Protein AF-A0A8C5FA69-F1 (afdb_monomer)

Structure (mmCIF, N/CA/C/O backbone):
data_AF-A0A8C5FA69-F1
#
_entry.id   AF-A0A8C5FA69-F1
#
loop_
_atom_site.group_PDB
_atom_site.id
_atom_site.type_symbol
_atom_site.label_atom_id
_atom_site.label_alt_id
_atom_site.label_comp_id
_atom_site.label_asym_id
_atom_site.label_entity_id
_atom_site.label_seq_id
_atom_site.pdbx_PDB_ins_code
_atom_site.Cartn_x
_atom_site.Cartn_y
_atom_site.Cartn_z
_atom_site.occupancy
_atom_site.B_iso_or_equiv
_atom_site.auth_seq_id
_atom_site.auth_comp_id
_atom_site.auth_asym_id
_atom_site.auth_atom_id
_atom_site.pdbx_PDB_model_num
ATOM 1 N N . LEU A 1 1 ? -1.404 28.769 -44.786 1.00 35.72 1 LEU A N 1
ATOM 2 C CA . LEU A 1 1 ? -0.511 28.898 -43.613 1.00 35.72 1 LEU A CA 1
ATOM 3 C C . LEU A 1 1 ? -1.096 28.063 -42.488 1.00 35.72 1 LEU A C 1
ATOM 5 O O . LEU A 1 1 ? -2.242 28.259 -42.113 1.00 35.72 1 LEU A O 1
ATOM 9 N N . LEU A 1 2 ? -0.334 27.047 -42.100 1.00 35.59 2 LEU A N 1
ATOM 10 C CA . LEU A 1 2 ? -0.677 25.963 -41.187 1.00 35.59 2 LEU A CA 1
ATOM 11 C C . LEU A 1 2 ? -0.955 26.485 -39.770 1.00 35.59 2 LEU A C 1
ATOM 13 O O . LEU A 1 2 ? -0.075 27.105 -39.182 1.00 35.59 2 LEU A O 1
ATOM 17 N N . PHE A 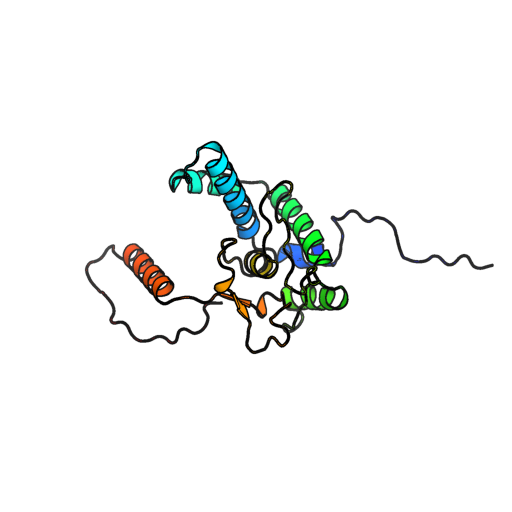1 3 ? -2.111 26.156 -39.190 1.00 34.78 3 PHE A N 1
ATOM 18 C CA . PHE A 1 3 ? -2.259 26.117 -37.733 1.00 34.78 3 PHE A CA 1
ATOM 19 C C . PHE A 1 3 ? -2.309 24.655 -37.285 1.00 34.78 3 PHE A C 1
ATOM 21 O O . PHE A 1 3 ? -3.308 23.956 -37.420 1.00 34.78 3 PHE A O 1
ATOM 28 N N . SER A 1 4 ? -1.153 24.203 -36.807 1.00 36.78 4 SER A N 1
ATOM 29 C CA . SER A 1 4 ? -0.911 22.942 -36.111 1.00 36.78 4 SER A CA 1
ATOM 30 C C . SER A 1 4 ? -1.837 22.808 -34.893 1.00 36.78 4 SER A C 1
ATOM 32 O O . SER A 1 4 ? -1.675 23.533 -33.910 1.00 36.78 4 SER A O 1
ATOM 34 N N . LEU A 1 5 ? -2.766 21.852 -34.926 1.00 38.50 5 LEU A N 1
ATOM 35 C CA . LEU A 1 5 ? -3.500 21.394 -33.746 1.00 38.50 5 LEU A CA 1
ATOM 36 C C . LEU A 1 5 ? -2.639 20.370 -32.988 1.00 38.50 5 LEU A C 1
ATOM 38 O O . LEU A 1 5 ? -2.554 19.205 -33.367 1.00 38.50 5 LEU A O 1
ATOM 42 N N . SER A 1 6 ? -1.985 20.820 -31.915 1.00 38.38 6 SER A N 1
ATOM 43 C CA . SER A 1 6 ? -1.342 19.948 -30.922 1.00 38.38 6 SER A CA 1
ATOM 44 C C . SER A 1 6 ? -2.395 19.162 -30.123 1.00 38.38 6 SER A C 1
ATOM 46 O O . SER A 1 6 ? -3.385 19.758 -29.699 1.00 38.38 6 SER A O 1
ATOM 48 N N . PRO A 1 7 ? -2.184 17.868 -29.810 1.00 43.59 7 PRO A N 1
ATOM 49 C CA . PRO A 1 7 ? -3.163 17.036 -29.102 1.00 43.59 7 PRO A CA 1
ATOM 50 C C . PRO A 1 7 ? -3.064 17.123 -27.567 1.00 43.59 7 PRO A C 1
ATOM 52 O O . PRO A 1 7 ? -3.595 16.270 -26.860 1.00 43.59 7 PRO A O 1
ATOM 55 N N . PHE A 1 8 ? -2.374 18.122 -27.016 1.00 48.84 8 PHE A N 1
ATOM 56 C CA . PHE A 1 8 ? -2.158 18.225 -25.576 1.00 48.84 8 PHE A CA 1
ATOM 57 C C . PHE A 1 8 ? -2.928 19.395 -24.970 1.00 48.84 8 PHE A C 1
ATOM 59 O O . PHE A 1 8 ? -2.767 20.539 -25.379 1.00 48.84 8 PHE A O 1
ATOM 66 N N . CYS A 1 9 ? -3.643 19.073 -23.890 1.00 47.81 9 CYS A N 1
ATOM 67 C CA . CYS A 1 9 ? -4.159 19.981 -22.866 1.00 47.81 9 CYS A CA 1
ATOM 68 C C . CYS A 1 9 ? -5.616 20.455 -23.027 1.00 47.81 9 CYS A C 1
ATOM 70 O O . CYS A 1 9 ? -5.906 21.633 -23.199 1.00 47.81 9 CYS A O 1
ATOM 72 N N . LEU A 1 10 ? -6.549 19.528 -22.799 1.00 42.66 10 LEU A N 1
ATOM 73 C CA . LEU A 1 10 ? -7.704 19.838 -21.952 1.00 42.66 10 LEU A CA 1
ATOM 74 C C . LEU A 1 10 ? -7.367 19.372 -20.526 1.00 42.66 10 LEU A C 1
ATOM 76 O O . LEU A 1 10 ? -6.773 18.296 -20.384 1.00 42.66 10 LEU A O 1
ATOM 80 N N . PRO A 1 11 ? -7.723 20.113 -19.459 1.00 44.59 11 PRO A N 1
ATOM 81 C CA . PRO A 1 11 ? -7.595 19.621 -18.096 1.00 44.59 11 PRO A CA 1
ATOM 82 C C . PRO A 1 11 ? -8.688 18.567 -17.887 1.00 44.59 11 PRO A C 1
ATOM 84 O O . PRO A 1 11 ? -9.735 18.842 -17.302 1.00 44.59 11 PRO A O 1
ATOM 87 N N . LEU A 1 12 ? -8.475 17.358 -18.423 1.00 49.47 12 LEU A N 1
ATOM 88 C CA . LEU A 1 12 ? -9.333 16.215 -18.147 1.00 49.47 12 LEU A CA 1
ATOM 89 C C . LEU A 1 12 ? -9.426 16.080 -16.633 1.00 49.47 12 LEU A C 1
ATOM 91 O O . LEU A 1 12 ? -8.415 16.097 -15.923 1.00 49.47 12 LEU A O 1
ATOM 95 N N . SER A 1 13 ? -10.656 15.964 -16.145 1.00 49.75 13 SER A N 1
ATOM 96 C CA . SER A 1 13 ? -10.916 15.705 -14.739 1.00 49.75 13 SER A CA 1
ATOM 97 C C . SER A 1 13 ? -9.975 14.596 -14.224 1.00 49.75 13 SER A C 1
ATOM 99 O O . SER A 1 13 ? -9.723 13.620 -14.940 1.00 49.75 13 SER A O 1
ATOM 101 N N . PRO A 1 14 ? -9.478 14.674 -12.978 1.00 54.06 14 PRO A N 1
ATOM 102 C CA . PRO A 1 14 ? -8.609 13.642 -12.408 1.00 54.06 14 PRO A CA 1
ATOM 103 C C . PRO A 1 14 ? -9.281 12.256 -12.300 1.00 54.06 14 PRO A C 1
ATOM 105 O O . PRO A 1 14 ? -8.646 11.320 -11.824 1.00 54.06 14 PRO A O 1
ATOM 108 N N . PHE A 1 15 ? -10.549 12.130 -12.707 1.00 49.03 15 PHE A N 1
ATOM 109 C CA . PHE A 1 15 ? -11.325 10.896 -12.726 1.00 49.03 15 PHE A CA 1
ATOM 110 C C . PHE A 1 15 ? -11.099 10.040 -13.981 1.00 49.03 15 PHE A C 1
ATOM 112 O O . PHE A 1 15 ? -11.312 8.837 -13.905 1.00 49.03 15 PHE A O 1
ATOM 119 N N . PHE A 1 16 ? -10.610 10.608 -15.089 1.00 67.81 16 PHE A N 1
ATOM 120 C CA . PHE A 1 16 ? -10.430 9.886 -16.358 1.00 67.81 16 PHE A CA 1
ATOM 121 C C . PHE A 1 16 ? -8.971 9.924 -16.801 1.00 67.81 16 PHE A C 1
ATOM 123 O O . PHE A 1 16 ? -8.589 10.644 -17.721 1.00 67.81 16 PHE A O 1
ATOM 130 N N . HIS A 1 17 ? -8.123 9.176 -16.096 1.00 91.25 17 HIS A N 1
ATOM 131 C CA . HIS A 1 17 ? -6.753 8.949 -16.534 1.00 91.25 17 HIS A CA 1
ATOM 132 C C . HIS A 1 17 ? -6.508 7.448 -16.745 1.00 91.25 17 HIS A C 1
ATOM 134 O O . HIS A 1 17 ? -6.729 6.706 -15.786 1.00 91.25 17 HIS A O 1
ATOM 140 N N . PRO A 1 18 ? -5.943 7.002 -17.889 1.00 95.19 18 PRO A N 1
ATOM 141 C CA . PRO A 1 18 ? -5.752 5.576 -18.193 1.00 95.19 18 PRO A CA 1
ATOM 142 C C . PRO A 1 18 ? -5.057 4.781 -17.078 1.00 95.19 18 PRO A C 1
ATOM 144 O O . PRO A 1 18 ? -5.475 3.689 -16.723 1.00 95.19 18 PRO A O 1
ATOM 147 N N . PHE A 1 19 ? -4.033 5.370 -16.450 1.00 97.31 19 PHE A N 1
ATOM 148 C CA . PHE A 1 19 ? -3.365 4.795 -15.271 1.00 97.31 19 PHE A CA 1
ATOM 149 C C . PHE A 1 19 ? -4.323 4.500 -14.102 1.00 97.31 19 PHE A C 1
ATOM 151 O O . PHE A 1 19 ? -4.208 3.464 -13.460 1.00 97.31 19 PHE A O 1
ATOM 158 N N . ILE A 1 20 ? -5.227 5.433 -13.784 1.00 97.62 20 ILE A N 1
ATOM 159 C CA . ILE A 1 20 ? -6.157 5.292 -12.657 1.00 97.62 20 ILE A CA 1
ATOM 160 C C . ILE A 1 20 ? -7.214 4.259 -13.022 1.00 97.62 20 ILE A C 1
ATOM 162 O O . ILE A 1 20 ? -7.432 3.335 -12.252 1.00 97.62 20 ILE A O 1
ATOM 166 N N . GLU A 1 21 ? -7.816 4.394 -14.200 1.00 96.75 21 GLU A N 1
ATOM 167 C CA . GLU A 1 21 ? -8.853 3.493 -14.701 1.00 96.75 21 GLU A CA 1
ATOM 168 C C . GLU A 1 21 ? -8.376 2.038 -14.750 1.00 96.75 21 GLU A C 1
ATOM 170 O O . GLU A 1 21 ? -9.050 1.155 -14.228 1.00 96.75 21 GLU A O 1
ATOM 175 N N . ALA A 1 22 ? -7.170 1.799 -15.272 1.00 97.62 22 ALA A N 1
ATOM 176 C CA . ALA A 1 22 ? -6.605 0.459 -15.365 1.00 97.62 22 ALA A CA 1
ATOM 177 C C . ALA A 1 22 ? -6.293 -0.168 -13.997 1.00 97.62 22 ALA A C 1
ATOM 179 O O . ALA A 1 22 ? -6.361 -1.383 -13.858 1.00 97.62 22 ALA A O 1
ATOM 180 N N . LEU A 1 23 ? -5.934 0.632 -12.987 1.00 98.38 23 LEU A N 1
ATOM 181 C CA . LEU A 1 23 ? -5.535 0.128 -11.666 1.00 98.38 23 LEU A CA 1
ATOM 182 C C . LEU A 1 23 ? -6.672 0.092 -10.650 1.00 98.38 23 LEU A C 1
ATOM 184 O O . LEU A 1 23 ? -6.576 -0.633 -9.662 1.00 98.38 23 LEU A O 1
ATOM 188 N N . LEU A 1 24 ? -7.732 0.870 -10.858 1.00 97.69 24 LEU A N 1
ATOM 189 C CA . LEU A 1 24 ? -8.846 0.992 -9.923 1.00 97.69 24 LEU A CA 1
ATOM 190 C C . LEU A 1 24 ? -9.491 -0.366 -9.578 1.00 97.69 24 LEU A C 1
ATOM 192 O O . LEU A 1 24 ? -9.687 -0.604 -8.385 1.00 97.69 24 LEU A O 1
ATOM 196 N N . PRO A 1 25 ? -9.724 -1.294 -10.533 1.00 97.69 25 PRO A N 1
ATOM 197 C CA . PRO A 1 25 ? -10.232 -2.637 -10.226 1.00 97.69 25 PRO A CA 1
ATOM 198 C C . PRO A 1 25 ? -9.259 -3.508 -9.416 1.00 97.69 25 PRO A C 1
ATOM 200 O O . PRO A 1 25 ? -9.673 -4.485 -8.799 1.00 97.69 25 PRO A O 1
ATOM 203 N N . HIS A 1 26 ? -7.968 -3.166 -9.407 1.00 98.25 26 HIS A N 1
ATOM 204 C CA . HIS A 1 26 ? -6.916 -3.927 -8.728 1.00 98.25 26 HIS A CA 1
ATOM 205 C C . HIS A 1 26 ? -6.638 -3.429 -7.302 1.00 98.25 26 HIS A C 1
ATOM 207 O O . HIS A 1 26 ? -5.866 -4.055 -6.571 1.00 98.25 26 HIS A O 1
ATOM 213 N N . VAL A 1 27 ? -7.268 -2.329 -6.877 1.00 98.50 27 VAL A N 1
ATOM 214 C CA . VAL A 1 27 ? -7.187 -1.859 -5.491 1.00 98.50 27 VAL A CA 1
ATOM 215 C C . VAL A 1 27 ? -7.996 -2.788 -4.589 1.00 98.50 27 VAL A C 1
ATOM 217 O O . VAL A 1 27 ? -9.205 -2.950 -4.742 1.00 98.50 27 VAL A O 1
ATOM 220 N N . ARG A 1 28 ? -7.336 -3.383 -3.596 1.00 98.12 28 ARG A N 1
ATOM 221 C CA . ARG A 1 28 ? -7.966 -4.286 -2.632 1.00 98.12 28 ARG A CA 1
ATOM 222 C C . ARG A 1 28 ? -8.955 -3.526 -1.755 1.00 98.12 28 ARG A C 1
ATOM 224 O O . ARG A 1 28 ? -8.613 -2.516 -1.141 1.00 98.12 28 ARG A O 1
ATOM 231 N N . ALA A 1 29 ? -10.164 -4.071 -1.628 1.00 94.00 29 ALA A N 1
ATOM 232 C CA . ALA A 1 29 ? -11.260 -3.460 -0.872 1.00 94.00 29 ALA A CA 1
ATOM 233 C C . ALA A 1 29 ? -10.888 -3.134 0.589 1.00 94.00 29 ALA A C 1
ATOM 235 O O . ALA A 1 29 ? -11.308 -2.105 1.119 1.00 94.00 29 ALA A O 1
ATOM 236 N N . ILE A 1 30 ? -10.043 -3.963 1.218 1.00 96.69 30 ILE A N 1
ATOM 237 C CA . ILE A 1 30 ? -9.564 -3.755 2.594 1.00 96.69 30 ILE A CA 1
ATOM 238 C C . ILE A 1 30 ? -8.791 -2.444 2.772 1.00 96.69 30 ILE A C 1
ATOM 240 O O . ILE A 1 30 ? -8.804 -1.883 3.866 1.00 96.69 30 ILE A O 1
ATOM 244 N N . ALA A 1 31 ? -8.145 -1.924 1.724 1.00 98.12 31 ALA A N 1
ATOM 245 C CA . ALA A 1 31 ? -7.269 -0.767 1.841 1.00 98.12 31 ALA A CA 1
ATOM 246 C C . ALA A 1 31 ? -8.024 0.477 2.334 1.00 98.12 31 ALA A C 1
ATOM 248 O O . ALA A 1 31 ? -7.535 1.168 3.229 1.00 98.12 31 ALA A O 1
ATOM 249 N N . TYR A 1 32 ? -9.239 0.722 1.822 1.00 98.19 32 TYR A N 1
ATOM 250 C CA . TYR A 1 32 ? -10.071 1.842 2.277 1.00 98.19 32 TYR A CA 1
ATOM 251 C C . TYR A 1 32 ? -10.340 1.748 3.779 1.00 98.19 32 TYR A C 1
ATOM 253 O O . TYR A 1 32 ? -10.061 2.687 4.530 1.00 98.19 32 TYR A O 1
ATOM 261 N N . THR A 1 33 ? -10.860 0.600 4.215 1.00 97.94 33 THR A N 1
ATOM 262 C CA . THR A 1 33 ? -11.210 0.349 5.613 1.00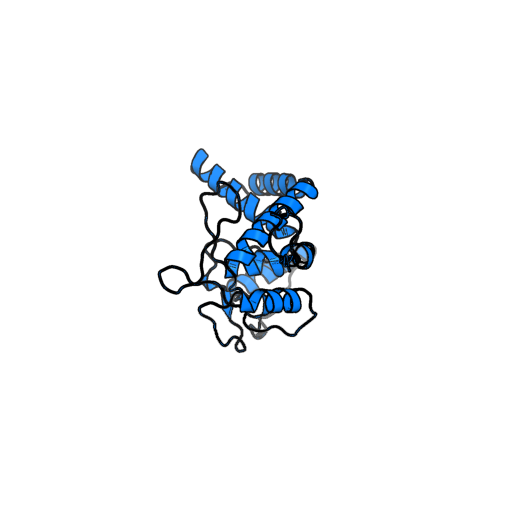 97.94 33 THR A CA 1
ATOM 263 C C . THR A 1 33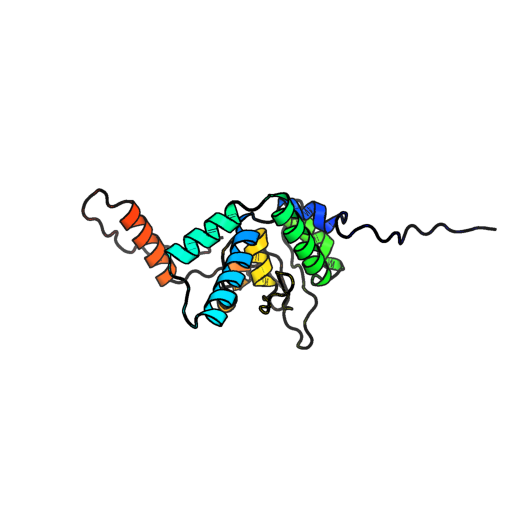 ? -9.980 0.460 6.503 1.00 97.94 33 THR A C 1
ATOM 265 O O . THR A 1 33 ? -10.035 1.118 7.537 1.00 97.94 33 THR A O 1
ATOM 268 N N . TRP A 1 34 ? -8.852 -0.113 6.085 1.00 97.94 34 TRP A N 1
ATOM 269 C CA . TRP A 1 34 ? -7.626 -0.127 6.872 1.00 97.94 34 TRP A CA 1
ATOM 270 C C . TRP A 1 34 ? -7.056 1.276 7.098 1.00 97.94 34 TRP A C 1
ATOM 272 O O . TRP A 1 34 ? -6.859 1.679 8.244 1.00 97.94 34 TRP A O 1
ATOM 282 N N . PHE A 1 35 ? -6.857 2.065 6.036 1.00 97.88 35 PHE A N 1
ATOM 283 C CA . PHE A 1 35 ? -6.321 3.421 6.186 1.00 97.88 35 PHE A CA 1
ATOM 284 C C . PHE A 1 35 ? -7.245 4.315 7.023 1.00 97.88 35 PHE A C 1
ATOM 286 O O . PHE A 1 35 ? -6.764 5.066 7.877 1.00 97.88 35 PHE A O 1
ATOM 293 N N . ASN A 1 36 ? -8.563 4.227 6.817 1.00 97.56 36 ASN A N 1
ATOM 294 C CA . ASN A 1 36 ? -9.526 5.020 7.583 1.00 97.56 36 ASN A CA 1
ATOM 295 C C . ASN A 1 36 ? -9.611 4.582 9.049 1.00 97.56 36 ASN A C 1
ATOM 297 O O . ASN A 1 36 ? -9.658 5.446 9.927 1.00 97.56 36 ASN A O 1
ATOM 301 N N . LEU A 1 37 ? -9.557 3.279 9.338 1.00 97.12 37 LEU A N 1
ATOM 302 C CA . LEU A 1 37 ? -9.536 2.763 10.706 1.00 97.12 37 LEU A CA 1
ATOM 303 C C . LEU A 1 37 ? -8.296 3.261 11.453 1.00 97.12 37 LEU A C 1
ATOM 305 O O . LEU A 1 37 ? -8.414 3.779 12.560 1.00 97.12 37 LEU A O 1
ATOM 309 N N . GLN A 1 38 ? -7.120 3.207 10.825 1.00 96.62 38 GLN A N 1
ATOM 310 C CA . GLN A 1 38 ? -5.882 3.726 11.415 1.00 96.62 38 GLN A CA 1
ATOM 311 C C . GLN A 1 38 ? -5.975 5.235 11.703 1.00 96.62 38 GLN A C 1
ATOM 313 O O . GLN A 1 38 ? -5.549 5.705 12.761 1.00 96.62 38 GLN A O 1
ATOM 318 N N . ALA A 1 39 ? -6.596 6.012 10.810 1.00 96.19 39 ALA A N 1
ATOM 319 C CA . ALA A 1 39 ? -6.851 7.430 11.057 1.00 96.19 39 ALA A CA 1
ATOM 320 C C . ALA A 1 39 ? -7.837 7.662 12.215 1.00 96.19 39 ALA A C 1
ATOM 322 O O . ALA A 1 39 ? -7.599 8.540 13.048 1.00 96.19 39 ALA A O 1
ATOM 323 N N . ARG A 1 40 ? -8.916 6.873 12.307 1.00 96.06 40 ARG A N 1
ATOM 324 C CA . ARG A 1 40 ? -9.885 6.931 13.414 1.00 96.06 40 ARG A CA 1
ATOM 325 C C . ARG A 1 40 ? -9.220 6.564 14.748 1.00 96.06 40 ARG A C 1
ATOM 327 O O . ARG A 1 40 ? -9.352 7.341 15.689 1.00 96.06 40 ARG A O 1
ATOM 334 N N . LYS A 1 41 ? -8.428 5.483 14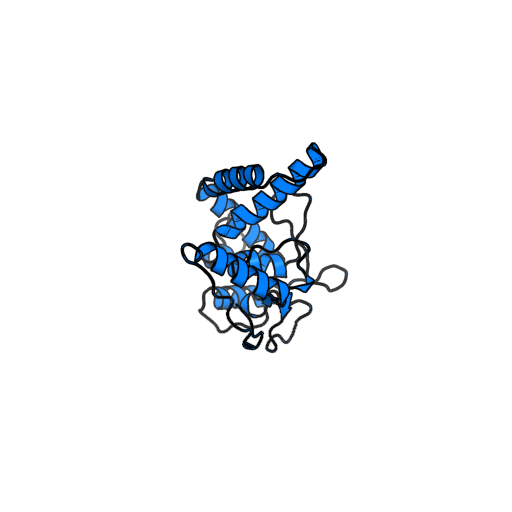.812 1.00 95.56 41 LYS A N 1
ATOM 335 C CA . LYS A 1 41 ? -7.642 5.068 15.997 1.00 95.56 41 LYS A CA 1
ATOM 336 C C . LYS A 1 41 ? -6.743 6.192 16.504 1.00 95.56 41 LYS A C 1
ATOM 338 O O . LYS A 1 41 ? -6.752 6.511 17.690 1.00 95.56 41 LYS A O 1
ATOM 343 N N . ARG A 1 42 ? -6.016 6.855 15.600 1.00 95.00 42 ARG A N 1
ATOM 344 C CA . ARG A 1 42 ? -5.139 7.981 15.960 1.00 95.00 42 ARG A CA 1
ATOM 345 C C . ARG A 1 42 ? -5.913 9.205 16.455 1.00 95.00 42 ARG A C 1
ATOM 347 O O . ARG A 1 42 ? -5.517 9.797 17.456 1.00 95.00 42 ARG A O 1
ATOM 354 N N . LYS A 1 43 ? -7.028 9.562 15.806 1.00 95.12 43 LYS A N 1
ATOM 355 C CA . LYS A 1 43 ? -7.913 10.649 16.271 1.00 95.12 43 LYS A CA 1
ATOM 356 C C . LYS A 1 43 ? -8.503 10.351 17.650 1.00 95.12 43 LYS A C 1
ATOM 358 O O . LYS A 1 43 ? -8.551 11.242 18.490 1.00 95.12 43 LYS A O 1
ATOM 363 N N . TYR A 1 44 ? -8.918 9.108 17.887 1.00 95.94 44 TYR A N 1
ATOM 364 C CA . TYR A 1 44 ? -9.456 8.675 19.173 1.00 95.94 44 TYR A CA 1
ATOM 365 C C . TYR A 1 44 ? -8.406 8.757 20.278 1.00 95.94 44 TYR A C 1
ATOM 367 O O . TYR A 1 44 ? -8.694 9.344 21.316 1.00 95.94 44 TYR A O 1
ATOM 375 N N . PHE A 1 45 ? -7.187 8.263 20.033 1.00 95.62 45 PHE A N 1
ATOM 376 C CA . PHE A 1 45 ? -6.089 8.379 20.994 1.00 95.62 45 PHE A CA 1
ATOM 377 C C . PHE A 1 45 ? -5.775 9.842 21.319 1.00 95.62 45 PHE A C 1
ATOM 379 O O . PHE A 1 45 ? -5.652 10.191 22.483 1.00 95.62 45 PHE A O 1
ATOM 386 N N . LYS A 1 46 ? -5.732 10.729 20.317 1.00 94.88 46 LYS A N 1
ATOM 387 C CA . LYS A 1 46 ? -5.502 12.165 20.551 1.00 94.88 46 LYS A CA 1
ATOM 388 C C . LYS A 1 46 ? -6.600 12.822 21.401 1.00 94.88 46 LYS A C 1
ATOM 390 O O . LYS A 1 46 ? -6.320 13.782 22.103 1.00 94.88 46 LYS A O 1
ATOM 395 N N . LYS A 1 47 ? -7.845 12.348 21.299 1.00 96.31 47 LYS A N 1
ATOM 396 C CA . LYS A 1 47 ? -8.993 12.919 22.019 1.00 96.31 47 LYS A CA 1
ATOM 397 C C . LYS A 1 47 ? -9.147 12.370 23.441 1.00 96.31 47 LYS A C 1
ATOM 399 O O . LYS A 1 47 ? -9.583 13.108 24.312 1.00 96.31 47 LYS A O 1
ATOM 404 N N . HIS A 1 48 ? -8.851 11.090 23.651 1.00 96.31 48 HIS A N 1
ATOM 405 C CA . HIS A 1 48 ? -9.151 10.390 24.907 1.00 96.31 48 HIS A CA 1
ATOM 406 C C . HIS A 1 48 ? -7.904 9.908 25.655 1.00 96.31 48 HIS A C 1
ATOM 408 O O . HIS A 1 48 ? -8.046 9.287 26.701 1.00 96.31 48 HIS A O 1
ATOM 414 N N . GLU A 1 49 ? -6.711 10.096 25.081 1.00 96.75 49 GLU A N 1
ATOM 415 C CA . GLU A 1 49 ? -5.416 9.631 25.609 1.00 96.75 49 GLU A CA 1
ATOM 416 C C . GLU A 1 49 ? -5.353 8.123 25.905 1.00 96.75 49 GLU A C 1
ATOM 418 O O . GLU A 1 49 ? -4.496 7.634 26.637 1.00 96.75 49 GLU A O 1
ATOM 423 N N . LYS A 1 50 ? -6.241 7.346 25.278 1.00 96.12 50 LYS A N 1
ATOM 424 C CA . LYS A 1 50 ? -6.311 5.889 25.401 1.00 96.12 50 LYS A CA 1
ATOM 425 C C . LYS A 1 50 ? -6.552 5.236 24.046 1.00 96.12 50 LYS A C 1
ATOM 427 O O . LYS A 1 50 ? -7.089 5.853 23.122 1.00 96.12 50 LYS A O 1
ATOM 432 N N . ARG A 1 51 ? -6.124 3.980 23.903 1.00 96.00 51 ARG A N 1
ATOM 433 C CA . ARG A 1 51 ? -6.401 3.181 22.699 1.00 96.00 51 ARG A CA 1
ATOM 434 C C . ARG A 1 51 ? -7.881 2.802 22.663 1.00 96.00 51 ARG A C 1
ATOM 436 O O . ARG A 1 51 ? -8.497 2.652 23.715 1.00 96.00 51 ARG A O 1
ATOM 443 N N . MET A 1 52 ? -8.418 2.641 21.456 1.00 96.31 52 MET A N 1
ATOM 444 C CA . MET A 1 52 ? -9.740 2.044 21.280 1.00 96.31 52 MET A CA 1
ATOM 445 C C . MET A 1 52 ? -9.747 0.626 21.865 1.00 96.31 52 MET A C 1
ATOM 447 O O . MET A 1 52 ? -8.752 -0.099 21.766 1.00 96.31 52 MET A O 1
ATOM 451 N N . SER A 1 53 ? -10.863 0.229 22.466 1.00 96.75 53 SER A N 1
ATOM 452 C CA . SER A 1 53 ? -11.122 -1.161 22.827 1.00 96.75 53 SER A CA 1
ATOM 453 C C . SER A 1 53 ? -11.341 -2.012 21.569 1.00 96.75 53 SER A C 1
ATOM 455 O O . SER A 1 53 ? -11.591 -1.495 20.478 1.00 96.75 53 SER A O 1
ATOM 457 N N . LYS A 1 54 ? -11.283 -3.342 21.704 1.00 94.94 54 LYS A N 1
ATOM 458 C CA . LYS A 1 54 ? -11.531 -4.251 20.570 1.00 94.94 54 LYS A CA 1
ATOM 459 C C . LYS A 1 54 ? -12.935 -4.081 19.982 1.00 94.94 54 LYS A C 1
ATOM 461 O O . LYS A 1 54 ? -13.088 -4.174 18.767 1.00 94.94 54 LYS A O 1
ATOM 466 N N . ASP A 1 55 ? -13.933 -3.820 20.823 1.00 96.56 55 ASP A N 1
ATOM 467 C CA . ASP A 1 55 ? -15.314 -3.642 20.373 1.00 96.56 55 ASP A CA 1
ATOM 468 C C . ASP A 1 55 ? -15.525 -2.273 19.717 1.00 96.56 55 ASP A C 1
ATOM 470 O O . ASP A 1 55 ? -16.211 -2.189 18.702 1.00 96.56 55 ASP A O 1
ATOM 474 N N . GLU A 1 56 ? -14.854 -1.221 20.204 1.00 97.38 56 GLU A N 1
ATOM 475 C CA . GLU A 1 56 ? -14.827 0.085 19.529 1.00 97.38 56 GLU A CA 1
ATOM 476 C C . GLU A 1 56 ? -14.162 -0.016 18.146 1.00 97.38 56 GLU A C 1
ATOM 478 O O . GLU A 1 56 ? -14.694 0.498 17.162 1.00 97.38 56 GLU A O 1
ATOM 483 N N . GLU A 1 57 ? -13.023 -0.715 18.039 1.00 97.12 57 GLU A N 1
ATOM 484 C CA . GLU A 1 57 ? -12.364 -0.944 16.747 1.00 97.12 57 GLU A CA 1
ATOM 485 C C . GLU A 1 57 ? -13.245 -1.752 15.789 1.00 97.12 57 GLU A C 1
ATOM 487 O O . GLU A 1 57 ? -13.293 -1.437 14.597 1.00 97.12 57 GLU A O 1
ATOM 492 N N . ARG A 1 58 ? -13.962 -2.767 16.295 1.00 97.31 58 ARG A N 1
ATOM 493 C CA . ARG A 1 58 ? -14.902 -3.567 15.500 1.00 97.31 58 ARG A CA 1
ATOM 494 C C . ARG A 1 58 ? -16.055 -2.707 14.982 1.00 97.31 58 ARG A C 1
ATOM 496 O O . ARG A 1 58 ? -16.278 -2.692 13.778 1.00 97.31 58 ARG A O 1
ATOM 503 N N . ALA A 1 59 ? -16.701 -1.923 15.845 1.00 98.00 59 ALA A N 1
ATOM 504 C CA . ALA A 1 59 ? -17.804 -1.047 15.453 1.00 98.00 59 ALA A CA 1
ATOM 505 C C . ALA A 1 59 ? -17.389 -0.024 14.378 1.00 98.00 59 ALA A C 1
ATOM 507 O O . ALA A 1 59 ? -18.084 0.153 13.378 1.00 98.00 59 ALA A O 1
ATOM 508 N N . VAL A 1 60 ? -16.214 0.605 14.528 1.00 97.94 60 VAL A N 1
ATOM 509 C CA . VAL A 1 60 ? -15.674 1.532 13.514 1.00 97.94 60 VAL A CA 1
ATOM 510 C C . VAL A 1 60 ? -15.344 0.802 12.211 1.00 97.94 60 VAL A C 1
ATOM 512 O O . VAL A 1 60 ? -15.545 1.344 11.122 1.00 97.94 60 VAL A O 1
ATOM 515 N N . LYS A 1 61 ? -14.816 -0.422 12.289 1.00 97.31 61 LYS A N 1
ATOM 516 C CA . LYS A 1 61 ? -14.537 -1.230 11.100 1.00 97.31 61 LYS A CA 1
ATOM 517 C C . LYS A 1 61 ? -15.827 -1.556 10.343 1.00 97.31 61 LYS A C 1
ATOM 519 O O . LYS A 1 61 ? -15.827 -1.419 9.122 1.00 97.31 61 LYS A O 1
ATOM 524 N N . ASP A 1 62 ? -16.896 -1.921 11.043 1.00 97.81 62 ASP A N 1
ATOM 525 C CA . ASP A 1 62 ? -18.193 -2.245 10.441 1.00 97.81 62 ASP A CA 1
ATOM 526 C C . ASP A 1 62 ? -18.840 -1.010 9.787 1.00 97.81 62 ASP A C 1
ATOM 528 O O . ASP A 1 62 ? -19.282 -1.095 8.640 1.00 97.81 62 ASP A O 1
ATOM 532 N N . GLU A 1 63 ? -18.769 0.169 10.426 1.00 98.06 63 GLU A N 1
ATOM 533 C CA . GLU A 1 63 ? -19.154 1.464 9.823 1.00 98.06 63 GLU A CA 1
ATOM 534 C C . GLU A 1 63 ? -18.422 1.689 8.484 1.00 98.06 63 GLU A C 1
ATOM 536 O O . GLU A 1 63 ? -19.033 1.970 7.452 1.00 98.06 63 GLU A O 1
ATOM 541 N N . LEU A 1 64 ? -17.096 1.515 8.471 1.00 97.62 64 LEU A N 1
ATOM 542 C CA . LEU A 1 64 ? -16.266 1.720 7.279 1.00 97.62 64 LEU A CA 1
ATOM 543 C C . LEU A 1 64 ? -16.497 0.659 6.192 1.00 97.62 64 LEU A C 1
ATOM 545 O O . LEU A 1 64 ? -16.322 0.942 5.002 1.00 97.62 64 LEU A O 1
ATOM 549 N N . LEU A 1 65 ? -16.861 -0.567 6.573 1.00 96.94 65 LEU A N 1
ATOM 550 C CA . LEU A 1 65 ? -17.259 -1.616 5.636 1.00 96.94 65 LEU A CA 1
ATOM 551 C C . LEU A 1 65 ? -18.612 -1.293 4.992 1.00 96.94 65 LEU A C 1
ATOM 553 O O . LEU A 1 65 ? -18.741 -1.502 3.785 1.00 96.94 65 LEU A O 1
ATOM 557 N N . GLY A 1 66 ? -19.548 -0.702 5.738 1.00 97.12 66 GLY A N 1
ATOM 558 C CA . GLY A 1 66 ? -20.848 -0.233 5.241 1.00 97.12 66 GLY A CA 1
ATOM 559 C C . GLY A 1 66 ? -20.801 1.030 4.371 1.00 97.12 66 GLY A C 1
ATOM 560 O O . GLY A 1 66 ? -21.795 1.375 3.738 1.00 97.12 66 GLY A O 1
ATOM 561 N N . GLU A 1 67 ? -19.655 1.712 4.295 1.00 98.00 67 GLU A N 1
ATOM 562 C CA . GLU A 1 67 ? -19.499 2.921 3.483 1.00 98.00 67 GLU A CA 1
ATOM 563 C C . GLU A 1 67 ? -19.789 2.675 1.989 1.00 98.00 67 GLU A C 1
ATOM 565 O O . GLU A 1 67 ? -19.384 1.653 1.412 1.00 98.00 67 GLU A O 1
ATOM 570 N N . LYS A 1 68 ? -20.439 3.656 1.346 1.00 97.75 68 LYS A N 1
ATOM 571 C CA . LYS A 1 68 ? -20.879 3.575 -0.054 1.00 97.75 68 LYS A CA 1
ATOM 572 C C . LYS A 1 68 ? -19.708 3.299 -1.000 1.00 97.75 68 LYS A C 1
ATOM 574 O O . LYS A 1 68 ? -18.638 3.906 -0.893 1.00 97.75 68 LYS A O 1
ATOM 579 N N . ALA A 1 69 ? -19.933 2.436 -1.992 1.00 96.38 69 ALA A N 1
ATOM 580 C CA . ALA A 1 69 ? -18.913 2.055 -2.973 1.00 96.38 69 ALA A CA 1
ATOM 581 C C . ALA A 1 69 ? -18.309 3.268 -3.705 1.00 96.38 69 ALA A C 1
ATOM 583 O O . ALA A 1 69 ? -17.093 3.348 -3.866 1.00 96.38 69 ALA A O 1
ATOM 584 N N . GLU A 1 70 ? -19.132 4.258 -4.055 1.00 96.62 70 GLU A N 1
ATOM 585 C C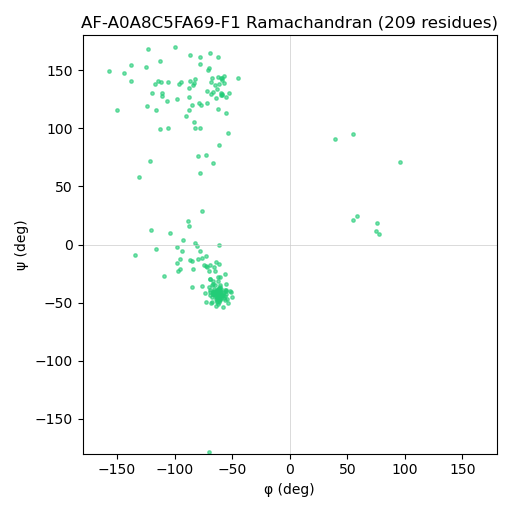A . GLU A 1 70 ? -18.707 5.505 -4.707 1.00 96.62 70 GLU A CA 1
ATOM 586 C C . GLU A 1 70 ? -17.694 6.301 -3.870 1.00 96.62 70 GLU A C 1
ATOM 588 O O . GLU A 1 70 ? -16.736 6.865 -4.402 1.00 96.62 70 GLU A O 1
ATOM 593 N N . VAL A 1 71 ? -17.858 6.326 -2.542 1.00 96.88 71 VAL A N 1
ATOM 594 C CA . VAL A 1 71 ? -16.932 7.012 -1.629 1.00 96.88 71 VAL A CA 1
ATOM 595 C C . VAL A 1 71 ? -15.585 6.293 -1.618 1.00 96.88 71 VAL A C 1
ATOM 597 O O . VAL A 1 71 ? -14.538 6.936 -1.757 1.00 96.88 71 VAL A O 1
ATOM 600 N N . LYS A 1 72 ? -15.606 4.957 -1.536 1.00 96.88 72 LYS A N 1
ATOM 601 C CA . LYS A 1 72 ? -14.403 4.112 -1.586 1.00 96.88 72 LYS A CA 1
ATOM 602 C C . LYS A 1 72 ? -13.677 4.253 -2.924 1.00 96.88 72 LYS A C 1
ATOM 604 O O . LYS A 1 72 ? -12.463 4.445 -2.948 1.00 96.88 72 LYS A O 1
ATOM 609 N N . GLN A 1 73 ? -14.413 4.247 -4.031 1.00 96.81 73 GLN A N 1
ATOM 610 C CA . GLN A 1 73 ? -13.873 4.406 -5.379 1.00 96.81 73 GLN A CA 1
ATOM 611 C C . GLN A 1 73 ? -13.270 5.801 -5.594 1.00 96.81 73 GLN A C 1
ATOM 613 O O . GLN A 1 73 ? -12.165 5.934 -6.127 1.00 96.81 73 GLN A O 1
ATOM 618 N N . LYS A 1 74 ? -13.947 6.855 -5.124 1.00 96.44 74 LYS A N 1
ATOM 619 C CA . LYS A 1 74 ? -13.445 8.235 -5.159 1.00 96.44 74 LYS A CA 1
ATOM 620 C C . LYS A 1 74 ? -12.177 8.394 -4.325 1.00 96.44 74 LYS A C 1
ATOM 622 O O . LYS A 1 74 ? -11.261 9.107 -4.738 1.00 96.44 74 LYS A O 1
ATOM 627 N N . TRP A 1 75 ? -12.102 7.741 -3.165 1.00 97.25 75 TRP A N 1
ATOM 628 C CA . TRP A 1 75 ? -10.880 7.671 -2.365 1.00 97.25 75 TRP A CA 1
ATOM 629 C C . TRP A 1 75 ? -9.750 6.963 -3.125 1.00 97.25 75 TRP A C 1
ATOM 631 O O . TRP A 1 75 ? -8.672 7.542 -3.268 1.00 97.25 75 TRP A O 1
ATOM 641 N N . ALA A 1 76 ? -10.010 5.770 -3.667 1.00 98.00 76 ALA A N 1
ATOM 642 C CA . ALA A 1 76 ? -9.020 4.979 -4.391 1.00 98.00 76 ALA A CA 1
ATOM 643 C C . ALA A 1 76 ? -8.478 5.739 -5.610 1.00 98.00 76 ALA A C 1
ATOM 645 O O . ALA A 1 76 ? -7.268 5.868 -5.768 1.00 98.00 76 ALA A O 1
ATOM 646 N N . SER A 1 77 ? -9.361 6.353 -6.402 1.00 97.19 77 SER A N 1
ATOM 647 C CA . SER A 1 77 ? -8.991 7.168 -7.569 1.00 97.19 77 SER A CA 1
ATOM 648 C C . SER A 1 77 ? -8.068 8.329 -7.187 1.00 97.19 77 SER A C 1
ATOM 650 O O . SER A 1 77 ? -7.043 8.565 -7.827 1.00 97.19 77 SER A O 1
ATOM 652 N N . ARG A 1 78 ? -8.383 9.034 -6.090 1.00 96.75 78 ARG A N 1
ATOM 653 C CA . ARG A 1 78 ? -7.542 10.124 -5.570 1.00 96.75 78 ARG A CA 1
ATOM 654 C C . ARG A 1 78 ? -6.173 9.627 -5.116 1.00 96.75 78 ARG A C 1
ATOM 656 O O . ARG A 1 78 ? -5.178 10.304 -5.366 1.00 96.75 78 ARG A O 1
ATOM 663 N N . LEU A 1 79 ? -6.114 8.477 -4.450 1.00 97.69 79 LEU A N 1
ATOM 664 C CA . LEU A 1 79 ? -4.853 7.901 -3.993 1.00 97.69 79 LEU A CA 1
ATOM 665 C C . LEU A 1 79 ? -4.002 7.400 -5.168 1.00 97.69 79 LEU A C 1
ATOM 667 O O . LEU A 1 79 ? -2.809 7.685 -5.203 1.00 97.69 79 LEU A O 1
ATOM 671 N N . LEU 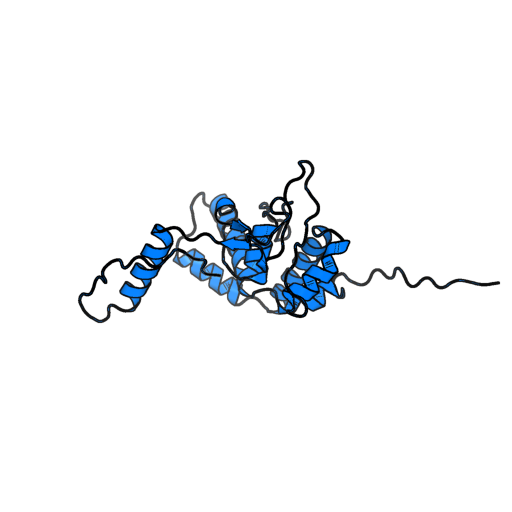A 1 80 ? -4.606 6.764 -6.175 1.00 98.19 80 LEU A N 1
ATOM 672 C CA . LEU A 1 80 ? -3.929 6.367 -7.415 1.00 98.19 80 LEU A CA 1
ATOM 673 C C . LEU A 1 80 ? -3.385 7.577 -8.189 1.00 98.19 80 LEU A C 1
ATOM 675 O O . LEU A 1 80 ? -2.278 7.518 -8.723 1.00 98.19 80 LEU A O 1
ATOM 679 N N . ALA A 1 81 ? -4.106 8.701 -8.204 1.00 97.06 81 ALA A N 1
ATOM 680 C CA . ALA A 1 81 ? -3.617 9.940 -8.806 1.00 97.06 81 ALA A CA 1
ATOM 681 C C . ALA A 1 81 ? -2.350 10.471 -8.110 1.00 97.06 81 ALA A C 1
ATOM 683 O O . ALA A 1 81 ? -1.446 10.970 -8.782 1.00 97.06 81 ALA A O 1
ATOM 684 N N . LYS A 1 82 ? -2.267 10.355 -6.776 1.00 96.31 82 LYS A N 1
ATOM 685 C CA . LYS A 1 82 ? -1.049 10.682 -6.016 1.00 96.31 82 LYS A CA 1
ATOM 686 C C . LYS A 1 82 ? 0.062 9.682 -6.316 1.00 96.31 82 LYS A C 1
ATOM 688 O O . LYS A 1 82 ? 1.135 10.088 -6.741 1.00 96.31 82 LYS A O 1
ATOM 693 N N . LEU A 1 83 ? -0.241 8.387 -6.216 1.00 97.62 83 LEU A N 1
ATOM 694 C CA . LEU A 1 83 ? 0.686 7.293 -6.499 1.00 97.62 83 LEU A CA 1
ATOM 695 C C . LEU A 1 83 ? 1.373 7.459 -7.857 1.00 97.62 83 LEU A C 1
ATOM 697 O O . LEU A 1 83 ? 2.588 7.339 -7.964 1.00 97.62 83 LEU A O 1
ATOM 701 N N . ARG A 1 84 ? 0.604 7.815 -8.890 1.00 97.81 84 ARG A N 1
ATOM 702 C CA . ARG A 1 84 ? 1.129 8.086 -10.228 1.00 97.81 84 ARG A CA 1
ATOM 703 C C . ARG A 1 84 ? 2.190 9.189 -10.239 1.00 97.81 84 ARG A C 1
ATOM 705 O O . ARG A 1 84 ? 3.167 9.078 -10.976 1.00 97.81 84 ARG A O 1
ATOM 712 N N . LYS A 1 85 ? 1.988 10.266 -9.474 1.00 96.62 85 LYS A N 1
ATOM 713 C CA . LYS A 1 85 ? 2.943 11.381 -9.376 1.00 96.62 85 LYS A CA 1
ATOM 714 C C . LYS A 1 85 ? 4.219 10.965 -8.648 1.00 96.62 85 LYS A C 1
ATOM 716 O O . LYS A 1 85 ? 5.278 11.491 -8.968 1.00 96.62 85 LYS A O 1
ATOM 721 N N . ASP A 1 86 ? 4.129 10.014 -7.724 1.00 97.50 86 ASP A N 1
ATOM 722 C CA . ASP A 1 86 ? 5.273 9.500 -6.969 1.00 97.50 86 ASP A CA 1
ATOM 723 C C . ASP A 1 86 ? 6.020 8.349 -7.663 1.00 97.50 86 ASP A C 1
ATOM 725 O O . ASP A 1 86 ? 7.143 8.045 -7.273 1.00 97.50 86 ASP A O 1
ATOM 729 N N . ILE A 1 87 ? 5.460 7.741 -8.711 1.00 98.31 87 ILE A N 1
ATOM 730 C CA . ILE A 1 87 ? 6.176 6.818 -9.608 1.00 98.31 87 ILE A CA 1
ATOM 731 C C . ILE A 1 87 ? 6.844 7.624 -10.731 1.00 98.31 87 ILE A C 1
ATOM 733 O O . ILE A 1 87 ? 6.208 8.508 -11.330 1.00 98.31 87 ILE A O 1
ATOM 737 N N . ARG A 1 88 ? 8.115 7.318 -11.038 1.00 98.19 88 ARG A N 1
ATOM 738 C CA . ARG A 1 88 ? 8.811 7.976 -12.156 1.00 98.19 88 ARG A CA 1
ATOM 739 C C . ARG A 1 88 ? 8.105 7.658 -13.472 1.00 98.19 88 ARG A C 1
ATOM 741 O O . ARG A 1 88 ? 7.550 6.573 -13.644 1.00 98.19 88 ARG A O 1
ATOM 748 N N . GLN A 1 89 ? 8.079 8.622 -14.383 1.00 97.69 89 GLN A N 1
ATOM 749 C CA . GLN A 1 89 ? 7.207 8.582 -15.554 1.00 97.69 89 GLN A CA 1
ATOM 750 C C . GLN A 1 89 ? 7.431 7.348 -16.431 1.00 97.69 89 GLN A C 1
ATOM 752 O O . GLN A 1 89 ? 6.453 6.732 -16.850 1.00 97.69 89 GLN A O 1
ATOM 757 N N . GLU A 1 90 ? 8.689 6.974 -16.630 1.00 97.88 90 GLU A N 1
ATOM 758 C CA . GLU A 1 90 ? 9.140 5.853 -17.447 1.00 97.88 90 GLU A CA 1
ATOM 759 C C . GLU A 1 90 ? 8.690 4.479 -16.919 1.00 97.88 90 GLU A C 1
ATOM 761 O O . GLU A 1 90 ? 8.547 3.549 -17.701 1.00 97.88 90 GLU A O 1
ATOM 766 N N . TYR A 1 91 ? 8.371 4.349 -15.624 1.00 98.38 91 TYR A N 1
ATOM 767 C CA . TYR A 1 91 ? 7.904 3.082 -15.037 1.00 98.38 91 TYR A CA 1
ATOM 768 C C . TYR A 1 91 ? 6.378 2.985 -14.900 1.00 98.38 91 TYR A C 1
ATOM 770 O O . TYR A 1 91 ? 5.865 1.973 -14.422 1.00 98.38 91 TYR A O 1
ATOM 778 N N . ARG A 1 92 ? 5.618 4.030 -15.258 1.00 98.25 92 ARG A N 1
ATOM 779 C CA . ARG A 1 92 ? 4.158 4.058 -15.032 1.00 98.25 92 ARG A CA 1
ATOM 780 C C . ARG A 1 92 ? 3.414 3.034 -15.879 1.00 98.25 92 ARG A C 1
ATOM 782 O O . ARG A 1 92 ? 2.473 2.424 -15.381 1.00 98.25 92 ARG A O 1
ATOM 789 N N . GLU A 1 93 ? 3.812 2.871 -17.135 1.00 97.81 93 GLU A N 1
ATOM 790 C CA . GLU A 1 93 ? 3.216 1.885 -18.038 1.00 97.81 93 GLU A CA 1
ATOM 791 C C . GLU A 1 93 ? 3.537 0.463 -17.573 1.00 97.81 93 GLU A C 1
ATOM 793 O O . GLU A 1 93 ? 2.628 -0.331 -17.349 1.00 97.81 93 GLU A O 1
ATOM 798 N N . ASP A 1 94 ? 4.811 0.190 -17.293 1.00 97.81 94 ASP A N 1
ATOM 799 C CA . ASP A 1 94 ? 5.274 -1.085 -16.742 1.00 97.81 94 ASP A CA 1
ATOM 800 C C . ASP A 1 94 ? 4.561 -1.466 -15.442 1.00 97.81 94 ASP A C 1
ATOM 802 O O . ASP A 1 94 ? 4.186 -2.625 -15.240 1.00 97.81 94 ASP A O 1
ATOM 806 N N . PHE A 1 95 ? 4.308 -0.491 -14.570 1.00 98.44 95 PHE A N 1
ATOM 807 C CA . PHE A 1 95 ? 3.522 -0.703 -13.362 1.00 98.44 95 PHE A CA 1
ATOM 808 C C . PHE A 1 95 ? 2.087 -1.140 -13.668 1.00 98.44 95 PHE A C 1
ATOM 810 O O . PHE A 1 95 ? 1.613 -2.118 -13.095 1.00 98.44 95 PHE A O 1
ATOM 817 N N . VAL A 1 96 ? 1.406 -0.457 -14.593 1.00 98.44 96 VAL A N 1
ATOM 818 C CA . VAL A 1 96 ? 0.047 -0.830 -15.006 1.00 98.44 96 VAL A CA 1
ATOM 819 C C . VAL A 1 96 ? 0.040 -2.228 -15.620 1.00 98.44 96 VAL A C 1
ATOM 821 O O . VAL A 1 96 ? -0.754 -3.070 -15.206 1.00 98.44 96 VAL A O 1
ATOM 824 N N . LEU A 1 97 ? 0.936 -2.512 -16.566 1.00 98.19 97 LEU A N 1
ATOM 825 C CA . LEU A 1 97 ? 0.983 -3.804 -17.253 1.00 98.19 97 LEU A CA 1
ATOM 826 C C . LEU A 1 97 ? 1.283 -4.961 -16.294 1.00 98.19 97 LEU A C 1
ATOM 828 O O . LEU A 1 97 ? 0.668 -6.016 -16.401 1.00 98.19 97 LEU A O 1
ATOM 832 N N . SER A 1 98 ? 2.176 -4.763 -15.325 1.00 97.56 98 SER A N 1
ATOM 833 C CA . SER A 1 98 ? 2.504 -5.804 -14.344 1.00 97.56 98 SER A CA 1
ATOM 834 C C . SER A 1 98 ? 1.408 -6.029 -13.299 1.00 97.56 98 SER A C 1
ATOM 836 O O . SER A 1 98 ? 1.083 -7.174 -13.003 1.00 97.56 98 SER A O 1
ATOM 838 N N . VAL A 1 99 ? 0.779 -4.974 -12.766 1.00 97.81 99 VAL A N 1
ATOM 839 C CA . VAL A 1 99 ? -0.340 -5.117 -11.809 1.00 97.81 99 VAL A CA 1
ATOM 840 C C . VAL A 1 99 ? -1.582 -5.723 -12.468 1.00 97.81 99 VAL A C 1
ATOM 842 O O . VAL A 1 99 ? -2.298 -6.496 -11.835 1.00 97.81 99 VAL A O 1
ATOM 845 N N . THR A 1 100 ? -1.820 -5.408 -13.743 1.00 97.19 100 THR A N 1
ATOM 846 C CA . THR A 1 100 ? -2.934 -5.970 -14.527 1.00 97.19 100 THR A CA 1
ATOM 847 C C . THR A 1 100 ? -2.647 -7.371 -15.079 1.00 97.19 100 THR A C 1
ATOM 849 O O . THR A 1 100 ? -3.511 -7.950 -15.731 1.00 97.19 100 THR A O 1
ATOM 852 N N . GLY A 1 101 ? -1.456 -7.932 -14.830 1.00 96.25 101 GLY A N 1
ATOM 853 C CA . GLY A 1 101 ? -1.071 -9.275 -15.281 1.00 96.25 101 GLY A CA 1
ATOM 854 C C . GLY A 1 101 ? -0.749 -9.385 -16.776 1.00 96.25 101 GLY A C 1
ATOM 855 O O . GLY A 1 101 ? -0.620 -10.488 -17.294 1.00 96.25 101 GL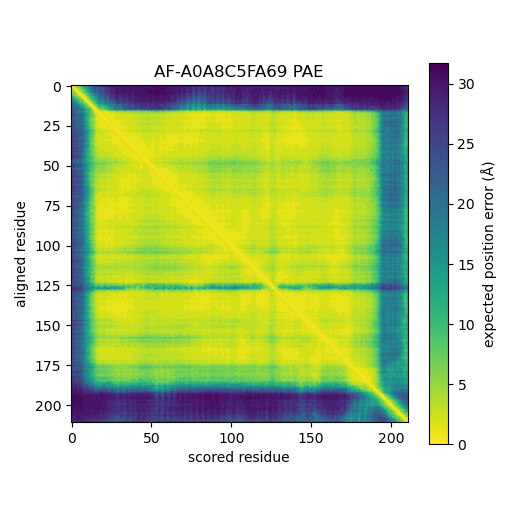Y A O 1
ATOM 856 N N . LYS A 1 102 ? -0.604 -8.257 -17.479 1.00 96.50 102 LYS A N 1
ATOM 857 C CA . LYS A 1 102 ? -0.288 -8.191 -18.917 1.00 96.50 102 LYS A CA 1
ATOM 858 C C . LYS A 1 102 ? 1.211 -8.281 -19.222 1.00 96.50 102 LYS A C 1
ATOM 860 O O . LYS A 1 102 ? 1.587 -8.465 -20.374 1.00 96.50 102 LYS A O 1
ATOM 865 N N . LYS A 1 103 ? 2.071 -8.114 -18.214 1.00 96.38 103 LYS A N 1
ATOM 866 C CA . LYS A 1 103 ? 3.536 -8.200 -18.322 1.00 96.38 103 LYS A CA 1
ATOM 867 C C . LYS A 1 103 ? 4.112 -8.830 -17.056 1.00 96.38 103 LYS A C 1
ATOM 869 O O . LYS A 1 103 ? 3.588 -8.610 -15.965 1.00 96.38 103 LYS A O 1
ATOM 874 N N . HIS A 1 104 ? 5.216 -9.567 -17.180 1.00 96.06 104 HIS A N 1
ATOM 875 C CA . HIS A 1 104 ? 5.957 -10.035 -16.008 1.00 96.06 104 HIS A CA 1
ATOM 876 C C . HIS A 1 104 ? 6.434 -8.857 -15.137 1.00 96.06 104 HIS A C 1
ATOM 878 O O . HIS A 1 104 ? 6.819 -7.815 -15.678 1.00 96.06 104 HIS A O 1
ATOM 884 N N . PRO A 1 105 ? 6.432 -8.993 -13.798 1.00 95.31 105 PRO A N 1
ATOM 885 C CA . PRO A 1 105 ? 6.886 -7.923 -12.925 1.00 95.31 105 PRO A CA 1
ATOM 886 C C . PRO A 1 105 ? 8.343 -7.528 -13.176 1.00 95.31 105 PRO A C 1
ATOM 888 O O . PRO A 1 105 ? 9.242 -8.365 -13.190 1.00 95.31 105 PRO A O 1
ATOM 891 N N . CYS A 1 106 ? 8.564 -6.227 -13.332 1.00 96.31 106 CYS A N 1
ATOM 892 C CA . CYS A 1 106 ? 9.875 -5.591 -13.343 1.00 96.31 106 CYS A CA 1
ATOM 893 C C . CYS A 1 106 ? 9.933 -4.501 -12.262 1.00 96.31 106 CYS A C 1
ATOM 895 O O . CYS A 1 106 ? 8.915 -4.128 -11.660 1.00 96.31 106 CYS A O 1
ATOM 897 N N . CYS A 1 107 ? 11.139 -3.993 -11.986 1.00 98.25 107 CYS A N 1
ATOM 898 C CA . CYS A 1 107 ? 11.313 -2.890 -11.048 1.00 98.25 107 CYS A CA 1
ATOM 899 C C . CYS A 1 107 ? 10.513 -1.669 -11.510 1.00 98.25 107 CYS A C 1
ATOM 901 O O . CYS A 1 107 ? 10.665 -1.209 -12.631 1.00 98.25 107 CYS A O 1
ATOM 903 N N . VAL A 1 108 ? 9.712 -1.119 -10.600 1.00 98.38 108 VAL A N 1
ATOM 904 C CA . VAL A 1 108 ? 9.003 0.153 -10.773 1.00 98.38 108 VAL A CA 1
ATOM 905 C C . VAL A 1 108 ? 9.558 1.101 -9.733 1.00 98.38 108 VAL A C 1
ATOM 907 O O . VAL A 1 108 ? 9.433 0.828 -8.538 1.00 98.38 108 VAL A O 1
ATOM 910 N N . LEU A 1 109 ? 10.208 2.181 -10.161 1.00 98.44 109 LEU A N 1
ATOM 911 C CA . LEU A 1 109 ? 10.915 3.073 -9.242 1.00 98.44 109 LEU A CA 1
ATOM 912 C C . LEU A 1 109 ? 10.056 4.267 -8.840 1.00 98.44 109 LEU A C 1
ATOM 914 O O . LEU A 1 109 ? 9.404 4.905 -9.672 1.00 98.44 109 LEU A O 1
ATOM 918 N N . SER A 1 110 ? 10.103 4.607 -7.554 1.00 97.75 110 SER A N 1
ATOM 919 C CA . SER A 1 110 ? 9.550 5.865 -7.071 1.00 97.75 110 SER A CA 1
ATOM 920 C C . SER A 1 110 ? 10.478 7.040 -7.375 1.00 97.75 110 SER A C 1
ATOM 922 O O . SER A 1 110 ? 11.705 6.900 -7.456 1.00 97.75 110 SER A O 1
ATOM 924 N N . ASN A 1 111 ? 9.900 8.232 -7.458 1.00 97.69 111 ASN A N 1
ATOM 925 C CA . ASN A 1 111 ? 10.643 9.472 -7.303 1.00 97.69 111 ASN A CA 1
ATOM 926 C C . ASN A 1 111 ? 11.285 9.480 -5.903 1.00 97.69 111 ASN A C 1
ATOM 928 O O . ASN A 1 111 ? 10.577 9.234 -4.922 1.00 97.69 111 ASN A O 1
ATOM 932 N N . PRO A 1 112 ? 12.598 9.730 -5.776 1.00 97.06 112 PRO A N 1
ATOM 933 C CA . PRO A 1 112 ? 13.244 9.787 -4.471 1.00 97.06 112 PRO A CA 1
ATOM 934 C C . PRO A 1 112 ? 12.799 11.031 -3.692 1.00 97.06 112 PRO A C 1
ATOM 936 O O . PRO A 1 112 ? 12.433 12.053 -4.284 1.00 97.06 112 PRO A O 1
ATOM 939 N N . ASP A 1 113 ? 12.820 10.955 -2.363 1.00 96.12 113 ASP A N 1
ATOM 940 C CA . ASP A 1 113 ? 12.733 12.134 -1.500 1.00 96.12 113 ASP A CA 1
ATOM 941 C C . ASP A 1 113 ? 14.020 12.983 -1.586 1.00 96.12 113 ASP A C 1
ATOM 943 O O . ASP A 1 113 ? 14.949 12.667 -2.329 1.00 96.12 113 ASP A O 1
ATOM 947 N N . GLN A 1 114 ? 14.091 14.074 -0.819 1.00 95.31 114 GLN A N 1
ATOM 948 C CA . GLN A 1 114 ? 15.269 14.957 -0.797 1.00 95.31 114 GLN A CA 1
ATOM 949 C C . GLN A 1 114 ? 16.556 14.258 -0.317 1.00 95.31 114 GLN A C 1
ATOM 951 O O . GLN A 1 114 ? 17.646 14.770 -0.538 1.00 95.31 114 GLN A O 1
ATOM 956 N N . LYS A 1 115 ? 16.441 13.098 0.340 1.00 96.12 115 LYS A N 1
ATOM 957 C CA . LYS A 1 115 ? 17.551 12.286 0.853 1.00 96.12 115 LYS A CA 1
ATOM 958 C C . LYS A 1 115 ? 17.822 11.054 -0.017 1.00 96.12 115 LYS A C 1
ATOM 960 O O . LYS A 1 115 ? 18.550 10.164 0.415 1.00 96.12 115 LYS A O 1
ATOM 965 N N . GLY A 1 116 ? 17.213 10.955 -1.199 1.00 96.12 116 GLY A N 1
ATOM 966 C CA . GLY A 1 116 ? 17.394 9.808 -2.087 1.00 96.12 116 GLY A CA 1
ATOM 967 C C . GLY A 1 116 ? 16.613 8.549 -1.685 1.00 96.12 116 GLY A C 1
ATOM 968 O O . GLY A 1 116 ? 16.858 7.492 -2.258 1.00 96.12 116 GLY A O 1
ATOM 969 N N . LYS A 1 117 ? 15.697 8.616 -0.708 1.00 95.94 117 LYS A N 1
ATOM 970 C CA . LYS A 1 117 ? 14.949 7.458 -0.177 1.00 95.94 117 LYS A CA 1
ATOM 971 C C . LYS A 1 117 ? 13.540 7.360 -0.770 1.00 95.94 117 LYS A C 1
ATOM 973 O O . LYS A 1 117 ? 13.053 8.290 -1.410 1.00 95.94 117 LYS A O 1
ATOM 978 N N . ILE A 1 118 ? 12.857 6.237 -0.524 1.00 96.69 118 ILE A N 1
ATOM 979 C CA . ILE A 1 118 ? 11.437 6.060 -0.879 1.00 96.69 118 ILE A CA 1
ATOM 980 C C . ILE A 1 118 ? 10.603 7.176 -0.244 1.00 96.69 118 ILE A C 1
ATOM 982 O O . ILE A 1 118 ? 10.634 7.377 0.974 1.00 96.69 118 ILE A O 1
ATOM 986 N N . ARG A 1 119 ? 9.815 7.868 -1.073 1.00 96.06 119 ARG A N 1
ATOM 987 C CA . ARG A 1 119 ? 8.902 8.923 -0.628 1.00 96.06 119 ARG A CA 1
ATOM 988 C C . ARG A 1 119 ? 7.825 8.409 0.316 1.00 96.06 119 ARG A C 1
ATOM 990 O O . ARG A 1 119 ? 7.502 7.221 0.387 1.00 96.06 119 ARG A O 1
ATOM 997 N N . ARG A 1 120 ? 7.238 9.357 1.041 1.00 95.94 120 ARG A N 1
ATOM 998 C CA . ARG A 1 120 ? 6.071 9.118 1.879 1.00 95.94 120 ARG A CA 1
ATOM 999 C C . ARG A 1 120 ? 4.898 9.940 1.356 1.00 95.94 120 ARG A C 1
ATOM 1001 O O . ARG A 1 120 ? 5.089 11.104 1.015 1.00 95.94 120 ARG A O 1
ATOM 1008 N N . ILE A 1 121 ? 3.709 9.345 1.327 1.00 95.81 121 ILE A N 1
ATOM 1009 C CA . ILE A 1 121 ? 2.480 9.978 0.829 1.00 95.81 121 ILE A CA 1
ATOM 1010 C C . ILE A 1 121 ? 1.354 9.950 1.868 1.00 95.81 121 ILE A C 1
ATOM 1012 O O . ILE A 1 121 ? 1.290 9.061 2.722 1.00 95.81 121 ILE A O 1
ATOM 1016 N N . ASP A 1 122 ? 0.444 10.918 1.804 1.00 95.12 122 ASP A N 1
ATOM 1017 C CA . ASP A 1 122 ? -0.763 10.958 2.626 1.00 95.12 122 ASP A CA 1
ATOM 1018 C C . ASP A 1 122 ? -1.903 10.180 1.943 1.00 95.12 122 ASP A C 1
ATOM 1020 O O . ASP A 1 122 ? -2.403 10.532 0.869 1.00 95.12 122 ASP A O 1
ATOM 1024 N N . CYS A 1 123 ? -2.342 9.094 2.580 1.00 96.94 123 CYS A N 1
ATOM 1025 C CA . CYS A 1 123 ? -3.376 8.214 2.021 1.00 96.94 123 CYS A CA 1
ATOM 1026 C C . CYS A 1 123 ? -4.801 8.759 2.208 1.00 96.94 123 CYS A C 1
ATOM 1028 O O . CYS A 1 123 ? -5.746 8.263 1.598 1.00 96.94 123 CYS A O 1
ATOM 1030 N N . LEU A 1 124 ? -4.968 9.784 3.046 1.00 94.44 124 LEU A N 1
ATOM 1031 C CA . LEU A 1 124 ? -6.246 10.404 3.376 1.00 94.44 124 LEU A CA 1
ATOM 1032 C C . LEU A 1 124 ? -6.079 11.921 3.404 1.00 94.44 124 LEU A C 1
ATOM 1034 O O . LEU A 1 124 ? -5.077 12.438 3.896 1.00 94.44 124 LEU A O 1
ATOM 1038 N N . ARG A 1 125 ? -7.080 12.643 2.895 1.00 85.25 125 ARG A N 1
ATOM 1039 C CA . ARG A 1 125 ? -7.096 14.108 2.952 1.00 85.25 125 ARG A CA 1
ATOM 1040 C C . ARG A 1 125 ? -7.147 14.549 4.418 1.00 85.25 125 ARG A C 1
ATOM 1042 O O . ARG A 1 125 ? -7.954 14.015 5.173 1.00 85.25 125 ARG A O 1
ATOM 1049 N N . GLN A 1 126 ? -6.314 15.524 4.794 1.00 76.00 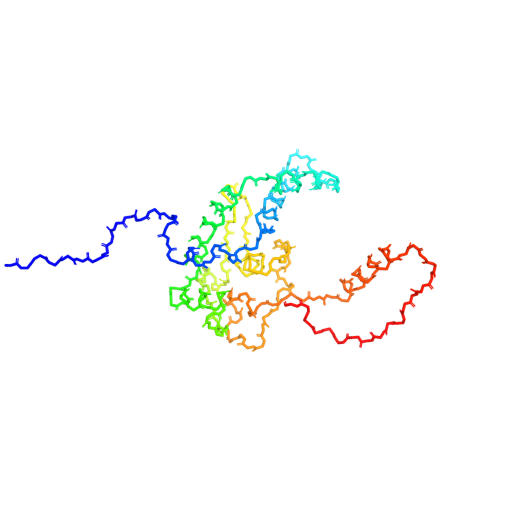126 GLN A N 1
ATOM 1050 C CA . GLN A 1 126 ? -6.225 16.054 6.167 1.00 76.00 126 GLN A CA 1
ATOM 1051 C C . GLN A 1 126 ? -5.872 14.993 7.227 1.00 76.00 126 GLN A C 1
ATOM 1053 O O . GLN A 1 126 ? -6.194 15.154 8.404 1.00 76.00 126 GLN A O 1
ATOM 1058 N N . ALA A 1 127 ? -5.214 13.902 6.830 1.00 77.94 127 ALA A N 1
ATOM 1059 C CA . ALA A 1 127 ? -4.565 13.025 7.789 1.00 77.94 127 ALA A CA 1
ATOM 1060 C C . ALA A 1 127 ? -3.173 13.563 8.124 1.00 77.94 127 ALA A C 1
ATOM 1062 O O . ALA A 1 127 ? -2.401 13.959 7.260 1.00 77.94 127 ALA A O 1
ATOM 1063 N N . ASP A 1 128 ? -2.851 13.519 9.404 1.00 71.56 128 ASP A N 1
ATOM 1064 C CA . ASP A 1 128 ? -1.568 13.881 10.001 1.00 71.56 128 ASP A CA 1
ATOM 1065 C C . ASP A 1 128 ? -0.529 12.748 9.903 1.00 71.56 128 ASP A C 1
ATOM 1067 O O . ASP A 1 128 ? 0.601 12.887 10.368 1.00 71.56 128 ASP A O 1
ATOM 1071 N N . LYS A 1 129 ? -0.889 11.617 9.280 1.00 89.31 129 LYS A N 1
ATOM 1072 C CA . LYS A 1 129 ? 0.020 10.493 9.057 1.00 89.31 129 LYS A CA 1
ATOM 1073 C C . LYS A 1 129 ? 0.355 10.319 7.581 1.00 89.31 129 LYS A C 1
ATOM 1075 O O . LYS A 1 129 ? -0.523 10.138 6.740 1.00 89.31 129 LYS A O 1
ATOM 1080 N N . VAL A 1 130 ? 1.655 10.270 7.317 1.00 93.81 130 VAL A N 1
ATOM 1081 C CA . VAL A 1 130 ? 2.241 9.978 6.009 1.00 93.81 130 VAL A CA 1
ATOM 1082 C C . VAL A 1 130 ? 2.813 8.554 6.024 1.00 93.81 130 VAL A C 1
ATOM 1084 O O . VAL A 1 130 ? 3.395 8.127 7.026 1.00 93.81 130 VAL A O 1
ATOM 1087 N N . TRP A 1 131 ? 2.641 7.818 4.928 1.00 97.06 131 TRP A N 1
ATOM 1088 C CA . TRP A 1 131 ? 2.997 6.403 4.793 1.00 97.06 131 TRP A CA 1
ATOM 1089 C C . TRP A 1 131 ? 4.121 6.213 3.782 1.00 97.06 131 TRP A C 1
ATOM 1091 O O . TRP A 1 131 ? 4.132 6.879 2.750 1.00 97.06 131 TRP A O 1
ATOM 1101 N N . ARG A 1 132 ? 5.062 5.302 4.060 1.00 97.56 132 ARG A N 1
ATOM 1102 C CA . ARG A 1 132 ? 6.113 4.917 3.102 1.00 97.56 132 ARG A CA 1
ATOM 1103 C C . ARG A 1 132 ? 5.472 4.242 1.889 1.00 97.56 132 ARG A C 1
ATOM 1105 O O . ARG A 1 132 ? 4.547 3.449 2.052 1.00 97.56 132 ARG A O 1
ATOM 1112 N N . LEU A 1 133 ? 5.934 4.573 0.686 1.00 98.19 133 LEU A N 1
ATOM 1113 C CA . LEU A 1 133 ? 5.228 4.197 -0.540 1.00 98.19 133 LEU A CA 1
ATOM 1114 C C . LEU A 1 133 ? 5.106 2.679 -0.738 1.00 98.19 133 LEU A C 1
ATOM 1116 O O . LEU A 1 133 ? 4.057 2.202 -1.142 1.00 98.19 133 LEU A O 1
ATOM 1120 N N . ASP A 1 134 ? 6.128 1.906 -0.389 1.00 98.06 134 ASP A N 1
ATOM 1121 C CA . ASP A 1 134 ? 6.110 0.438 -0.454 1.00 98.06 134 ASP A CA 1
ATOM 1122 C C . ASP A 1 134 ? 5.095 -0.223 0.507 1.00 98.06 134 ASP A C 1
ATOM 1124 O O . ASP A 1 134 ? 4.463 -1.204 0.124 1.00 98.06 134 ASP A O 1
ATOM 1128 N N . LEU A 1 135 ? 4.859 0.334 1.702 1.00 98.25 135 LEU A N 1
ATOM 1129 C CA . LEU A 1 135 ? 3.769 -0.090 2.592 1.00 98.25 135 LEU A CA 1
ATOM 1130 C C . LEU A 1 135 ? 2.421 0.148 1.913 1.00 98.25 135 LEU A C 1
ATOM 1132 O O . LEU A 1 135 ? 1.563 -0.732 1.903 1.00 98.25 135 LEU A O 1
ATOM 1136 N N . VAL A 1 136 ? 2.253 1.326 1.302 1.00 98.38 136 VAL A N 1
ATOM 1137 C CA . VAL A 1 136 ? 1.024 1.664 0.576 1.00 98.38 136 VAL A CA 1
ATOM 1138 C C . VAL A 1 136 ? 0.790 0.690 -0.576 1.00 98.38 136 VAL A C 1
ATOM 1140 O O . VAL A 1 136 ? -0.333 0.232 -0.755 1.00 98.38 136 VAL A O 1
ATOM 1143 N N . MET A 1 137 ? 1.837 0.314 -1.310 1.00 98.44 137 MET A N 1
ATOM 1144 C CA . MET A 1 137 ? 1.752 -0.653 -2.409 1.00 98.44 137 MET A CA 1
ATOM 1145 C C . MET A 1 137 ? 1.282 -2.030 -1.947 1.00 98.44 137 MET A C 1
ATOM 1147 O O . MET A 1 137 ? 0.386 -2.615 -2.556 1.00 98.44 137 MET A O 1
ATOM 1151 N N . VAL A 1 138 ? 1.847 -2.537 -0.850 1.00 98.44 138 VAL A N 1
ATOM 1152 C CA . VAL A 1 138 ? 1.455 -3.832 -0.283 1.00 98.44 138 VAL A CA 1
ATOM 1153 C C . VAL A 1 138 ? 0.004 -3.793 0.213 1.00 98.44 138 VAL A C 1
ATOM 1155 O O . VAL A 1 138 ? -0.778 -4.685 -0.115 1.00 98.44 138 VAL A O 1
ATOM 1158 N N . ILE A 1 139 ? -0.407 -2.735 0.915 1.00 98.56 139 ILE A N 1
ATOM 1159 C CA . ILE A 1 139 ? -1.795 -2.587 1.381 1.00 98.56 139 ILE A CA 1
ATOM 1160 C C . ILE A 1 139 ? -2.764 -2.483 0.191 1.00 98.56 139 ILE A C 1
ATOM 1162 O O . ILE A 1 139 ? -3.794 -3.156 0.181 1.00 98.56 139 ILE A O 1
ATOM 1166 N N . LEU A 1 140 ? -2.444 -1.672 -0.825 1.00 98.44 140 LEU A N 1
ATOM 1167 C CA . LEU A 1 140 ? -3.333 -1.432 -1.966 1.00 98.44 140 LEU A CA 1
ATOM 1168 C C . LEU A 1 140 ? -3.490 -2.645 -2.877 1.00 98.44 140 LEU A C 1
ATOM 1170 O O . LEU A 1 140 ? -4.609 -2.908 -3.296 1.00 98.44 140 LEU A O 1
ATOM 1174 N N . PHE A 1 141 ? -2.411 -3.360 -3.201 1.00 98.38 141 PHE A N 1
ATOM 1175 C CA . PHE A 1 141 ? -2.439 -4.378 -4.260 1.00 98.38 141 PHE A CA 1
ATOM 1176 C C . PHE A 1 141 ? -2.345 -5.816 -3.730 1.00 98.38 141 PHE A C 1
ATOM 1178 O O . PHE A 1 141 ? -2.913 -6.729 -4.337 1.00 98.38 141 PHE A O 1
ATOM 1185 N N . LYS A 1 142 ? -1.724 -6.031 -2.559 1.00 97.81 142 LYS A N 1
ATOM 1186 C CA . LYS A 1 142 ? -1.712 -7.340 -1.875 1.00 97.81 142 LYS A CA 1
ATOM 1187 C C . LYS A 1 142 ? -2.783 -7.464 -0.787 1.00 97.81 142 LYS A C 1
ATOM 1189 O O . LYS A 1 142 ? -3.190 -8.574 -0.475 1.00 97.81 142 LYS A O 1
ATOM 1194 N N . GLY A 1 143 ? -3.278 -6.350 -0.242 1.00 97.56 143 GLY A N 1
ATOM 1195 C CA . GLY A 1 143 ? -4.346 -6.364 0.765 1.00 97.56 143 GLY A CA 1
ATOM 1196 C C . GLY A 1 143 ? -3.872 -6.772 2.159 1.00 97.56 143 GLY A C 1
ATOM 1197 O O . GLY A 1 143 ? -4.689 -7.154 2.992 1.00 97.56 143 GLY A O 1
ATOM 1198 N N . ILE A 1 144 ? -2.565 -6.697 2.421 1.00 97.00 144 ILE A N 1
ATOM 1199 C CA . ILE A 1 144 ? -1.990 -7.047 3.721 1.00 97.00 144 ILE A CA 1
ATOM 1200 C C . ILE A 1 144 ? -2.092 -5.817 4.641 1.00 97.00 144 ILE A C 1
ATOM 1202 O O . ILE A 1 144 ? -1.540 -4.767 4.296 1.00 97.00 144 ILE A O 1
ATOM 1206 N N . PRO A 1 145 ? -2.796 -5.903 5.785 1.00 96.06 145 PRO A N 1
ATOM 1207 C CA . PRO A 1 145 ? -3.079 -4.761 6.653 1.00 96.06 145 PRO A CA 1
ATOM 1208 C C . PRO A 1 145 ? -1.873 -4.408 7.539 1.00 96.06 145 PRO A C 1
ATOM 1210 O O . PRO A 1 145 ? -1.846 -4.708 8.727 1.00 96.06 145 PRO A O 1
ATOM 1213 N N . LEU A 1 146 ? -0.860 -3.770 6.952 1.00 96.31 146 LEU A N 1
ATOM 1214 C CA . LEU A 1 146 ? 0.351 -3.347 7.662 1.00 96.31 146 LEU A CA 1
ATOM 1215 C C . LEU A 1 146 ? 0.151 -2.021 8.403 1.00 96.31 146 LEU A C 1
ATOM 1217 O O . LEU A 1 146 ? -0.492 -1.096 7.894 1.00 96.31 146 LEU A O 1
ATOM 1221 N N . GLU A 1 147 ? 0.744 -1.889 9.582 1.00 94.88 147 GLU A N 1
ATOM 1222 C CA . GLU A 1 147 ? 0.855 -0.618 10.283 1.00 94.88 147 GLU A CA 1
ATOM 1223 C C . GLU A 1 147 ? 1.968 0.251 9.688 1.00 94.88 147 GLU A C 1
ATOM 1225 O O . GLU A 1 147 ? 2.887 -0.201 9.006 1.00 94.88 147 GLU A O 1
ATOM 1230 N N . SER A 1 148 ? 1.917 1.555 9.967 1.00 93.12 148 SER A N 1
ATOM 1231 C CA . SER A 1 148 ? 2.919 2.500 9.453 1.00 93.12 148 SER A CA 1
ATOM 1232 C C . SER A 1 148 ? 4.340 2.251 9.972 1.00 93.12 148 SER A C 1
ATOM 1234 O O . SER A 1 148 ? 5.291 2.842 9.459 1.00 93.12 148 SER A O 1
ATOM 1236 N N . THR A 1 149 ? 4.453 1.449 11.030 1.00 94.75 149 THR A N 1
ATOM 1237 C CA . THR A 1 149 ? 5.693 1.054 11.693 1.00 94.75 149 THR A CA 1
ATOM 1238 C C . THR A 1 149 ? 6.231 -0.276 11.196 1.00 94.75 149 THR A C 1
ATOM 1240 O O . THR A 1 149 ? 7.393 -0.518 11.452 1.00 94.75 149 THR A O 1
ATOM 1243 N N . ASP A 1 150 ? 5.477 -1.079 10.438 1.00 95.62 150 ASP A N 1
ATOM 1244 C CA . ASP A 1 150 ? 5.911 -2.404 9.954 1.00 95.62 150 ASP A CA 1
ATOM 1245 C C . ASP A 1 150 ? 6.913 -2.324 8.783 1.00 95.62 150 ASP A C 1
ATOM 1247 O O . ASP A 1 150 ? 6.968 -3.180 7.897 1.00 95.62 150 ASP A O 1
ATOM 1251 N N . GLY A 1 151 ? 7.700 -1.251 8.720 1.00 94.75 151 GLY A N 1
ATOM 1252 C CA . GLY A 1 151 ? 8.554 -0.963 7.580 1.00 94.75 151 GLY A CA 1
ATOM 1253 C C . GLY A 1 151 ? 9.681 -1.981 7.408 1.00 94.75 151 GLY A C 1
ATOM 1254 O O . GLY A 1 151 ? 10.065 -2.283 6.276 1.00 94.75 151 GLY A O 1
ATOM 1255 N N . GLU A 1 152 ? 10.197 -2.500 8.513 1.00 94.38 152 GLU A N 1
ATOM 1256 C CA . GLU A 1 152 ? 11.231 -3.532 8.591 1.00 94.38 152 GLU A CA 1
ATOM 1257 C C . GLU A 1 152 ? 10.720 -4.931 8.242 1.00 94.38 152 GLU A C 1
ATOM 1259 O O . GLU A 1 152 ? 11.523 -5.802 7.912 1.00 94.38 152 GLU A O 1
ATOM 1264 N N . ARG A 1 153 ? 9.398 -5.155 8.266 1.00 94.94 153 ARG A N 1
ATOM 1265 C CA . ARG A 1 153 ? 8.812 -6.423 7.812 1.00 94.94 153 ARG A CA 1
ATOM 1266 C C . ARG A 1 153 ? 8.850 -6.562 6.290 1.00 94.94 153 ARG A C 1
ATOM 1268 O O . ARG A 1 153 ? 8.703 -7.664 5.777 1.00 94.94 153 ARG A O 1
ATOM 1275 N N . LEU A 1 154 ? 9.022 -5.469 5.543 1.00 96.88 154 LEU A N 1
ATOM 1276 C CA . LEU A 1 154 ? 9.081 -5.537 4.085 1.00 96.88 154 LEU A CA 1
ATOM 1277 C C . LEU A 1 154 ? 10.456 -6.011 3.614 1.00 96.88 154 LEU A C 1
ATOM 1279 O O . LEU A 1 154 ? 11.466 -5.350 3.846 1.00 96.88 154 LEU A O 1
ATOM 1283 N N . VAL A 1 155 ? 10.467 -7.108 2.865 1.00 97.19 155 VAL A N 1
ATOM 1284 C CA . VAL A 1 155 ? 11.658 -7.668 2.222 1.00 97.19 155 VAL A CA 1
ATOM 1285 C C . VAL A 1 155 ? 11.516 -7.520 0.711 1.00 97.19 155 VAL A C 1
ATOM 1287 O O . VAL A 1 155 ? 10.424 -7.674 0.159 1.00 97.19 155 VAL A O 1
ATOM 1290 N N . LYS A 1 156 ? 12.610 -7.178 0.026 1.00 96.31 156 LYS A N 1
ATOM 1291 C CA . LYS A 1 156 ? 12.629 -7.113 -1.439 1.00 96.31 156 LYS A CA 1
ATOM 1292 C C . LYS A 1 156 ? 12.946 -8.490 -2.014 1.00 96.31 156 LYS A C 1
ATOM 1294 O O . LYS A 1 156 ? 13.795 -9.199 -1.485 1.00 96.31 156 LYS A O 1
ATOM 1299 N N . SER A 1 157 ? 12.276 -8.842 -3.107 1.00 94.44 157 SER A N 1
ATOM 1300 C CA . SER A 1 157 ? 12.578 -10.055 -3.870 1.00 94.44 157 SER A CA 1
ATOM 1301 C C . SER A 1 157 ? 14.047 -10.058 -4.326 1.00 94.44 157 SER A C 1
ATOM 1303 O O . SER A 1 157 ? 14.546 -8.995 -4.706 1.00 94.44 157 SER A O 1
ATOM 1305 N N . PRO A 1 158 ? 14.722 -11.220 -4.382 1.00 93.25 158 PRO A N 1
ATOM 1306 C CA . PRO A 1 158 ? 16.060 -11.341 -4.969 1.00 93.25 158 PRO A CA 1
ATOM 1307 C C . PRO A 1 158 ? 16.146 -10.847 -6.423 1.00 93.25 158 PRO A C 1
ATOM 1309 O O . PRO A 1 158 ? 17.199 -10.398 -6.861 1.00 93.25 158 PRO A O 1
ATOM 1312 N N . HIS A 1 159 ? 15.033 -10.866 -7.166 1.00 92.12 159 HIS A N 1
ATOM 1313 C CA . HIS A 1 159 ? 14.956 -10.357 -8.542 1.00 92.12 159 HIS A CA 1
ATOM 1314 C C . HIS A 1 159 ? 14.876 -8.820 -8.625 1.00 92.12 159 HIS A C 1
ATOM 1316 O O . HIS A 1 159 ? 14.895 -8.240 -9.711 1.00 92.12 159 HIS A O 1
ATOM 1322 N N . CYS A 1 160 ? 14.766 -8.128 -7.488 1.00 96.81 160 CYS A N 1
ATOM 1323 C CA . CYS A 1 160 ? 14.699 -6.676 -7.435 1.00 96.81 160 CYS A CA 1
ATOM 1324 C C . CYS A 1 160 ? 16.103 -6.063 -7.484 1.00 96.81 160 CYS A C 1
ATOM 1326 O O . CYS A 1 160 ? 16.801 -5.994 -6.477 1.00 96.81 160 CYS A O 1
ATOM 1328 N N . THR A 1 161 ? 16.469 -5.494 -8.629 1.00 97.12 161 THR A N 1
ATOM 1329 C CA . THR A 1 161 ? 17.774 -4.839 -8.835 1.00 97.12 161 THR A CA 1
ATOM 1330 C C . THR A 1 161 ? 17.884 -3.452 -8.193 1.00 97.12 161 THR A C 1
ATOM 1332 O O . THR A 1 161 ? 18.971 -2.893 -8.103 1.00 97.12 161 THR A O 1
ATOM 1335 N N . ASN A 1 162 ? 16.768 -2.877 -7.730 1.00 97.12 162 ASN A N 1
ATOM 1336 C CA . ASN A 1 162 ? 16.699 -1.507 -7.207 1.00 97.12 162 ASN A CA 1
ATOM 1337 C C . ASN A 1 162 ? 15.969 -1.425 -5.846 1.00 97.12 162 ASN A C 1
ATOM 1339 O O . ASN A 1 162 ? 14.957 -0.725 -5.720 1.00 97.12 162 ASN A O 1
ATOM 1343 N N . PRO A 1 163 ? 16.431 -2.133 -4.800 1.00 96.00 163 PRO A N 1
ATOM 1344 C CA . PRO A 1 163 ? 15.689 -2.288 -3.545 1.00 96.00 163 PRO A CA 1
ATOM 1345 C C . PRO A 1 163 ? 15.438 -0.968 -2.800 1.00 96.00 163 PRO A C 1
ATOM 1347 O O . PRO A 1 163 ? 14.421 -0.837 -2.121 1.00 96.00 163 PRO A O 1
ATOM 1350 N N . ALA A 1 164 ? 16.314 0.027 -2.967 1.00 96.19 164 ALA A N 1
ATOM 1351 C CA . ALA A 1 164 ? 16.221 1.314 -2.279 1.00 96.19 164 ALA A CA 1
ATOM 1352 C C . ALA A 1 164 ? 15.055 2.203 -2.747 1.00 96.19 164 ALA A C 1
ATOM 1354 O O . ALA A 1 164 ? 14.646 3.082 -1.995 1.00 96.19 164 ALA A O 1
ATOM 1355 N N . LEU A 1 165 ? 14.531 2.001 -3.966 1.00 98.00 165 LEU A N 1
ATOM 1356 C CA . LEU A 1 165 ? 13.481 2.845 -4.567 1.00 98.00 165 LEU A CA 1
ATOM 1357 C C . LEU A 1 165 ? 12.343 2.061 -5.236 1.00 98.00 165 LEU A C 1
ATOM 1359 O O . LEU A 1 165 ? 11.346 2.656 -5.645 1.00 98.00 165 LEU A O 1
ATOM 1363 N N . CYS A 1 166 ? 12.474 0.742 -5.379 1.00 98.38 166 CYS A N 1
ATOM 1364 C CA . CYS A 1 166 ? 11.468 -0.080 -6.035 1.00 98.38 166 CYS A CA 1
ATOM 1365 C C . CYS A 1 166 ? 10.184 -0.162 -5.201 1.00 98.38 166 CYS A C 1
ATOM 1367 O O . CYS A 1 166 ? 10.206 -0.524 -4.022 1.00 98.38 166 CYS A O 1
ATOM 1369 N N . VAL A 1 167 ? 9.056 0.111 -5.846 1.00 98.31 167 VAL A N 1
ATOM 1370 C CA . VAL A 1 167 ? 7.712 0.091 -5.263 1.00 98.31 167 VAL A CA 1
ATOM 1371 C C . VAL A 1 167 ? 6.782 -0.902 -5.966 1.00 98.31 167 VAL A C 1
ATOM 1373 O O . VAL A 1 167 ? 5.587 -0.897 -5.718 1.00 98.31 167 VAL A O 1
ATOM 1376 N N . GLN A 1 168 ? 7.314 -1.787 -6.813 1.00 97.94 168 GLN A N 1
ATOM 1377 C CA . GLN A 1 168 ? 6.558 -2.879 -7.438 1.00 97.94 168 GLN A CA 1
ATOM 1378 C C . GLN A 1 168 ? 6.014 -3.844 -6.360 1.00 97.94 168 GLN A C 1
ATOM 1380 O O . GLN A 1 168 ? 6.829 -4.491 -5.697 1.00 97.94 168 GLN A O 1
ATOM 1385 N N . PRO A 1 169 ? 4.682 -4.005 -6.191 1.00 97.50 169 PRO A N 1
ATOM 1386 C CA . PRO A 1 169 ? 4.101 -4.918 -5.205 1.00 97.50 169 PRO A CA 1
ATOM 1387 C C . PRO A 1 169 ? 4.649 -6.346 -5.289 1.00 97.50 169 PRO A C 1
ATOM 1389 O O . PRO A 1 169 ? 4.945 -6.945 -4.262 1.00 97.50 169 PRO A O 1
ATOM 1392 N N . HIS A 1 170 ? 4.854 -6.878 -6.497 1.00 96.56 170 HIS A N 1
ATOM 1393 C CA . HIS A 1 170 ? 5.387 -8.232 -6.702 1.00 96.56 170 HIS A CA 1
ATOM 1394 C C . HIS A 1 170 ? 6.860 -8.388 -6.292 1.00 96.56 170 HIS A C 1
ATOM 1396 O O . HIS A 1 170 ? 7.332 -9.499 -6.087 1.00 96.56 170 HIS A O 1
ATOM 1402 N N . HIS A 1 171 ? 7.599 -7.286 -6.145 1.00 97.81 171 HIS A N 1
ATOM 1403 C CA . HIS A 1 171 ? 8.979 -7.295 -5.657 1.00 97.81 171 HIS A CA 1
ATOM 1404 C C . HIS A 1 171 ? 9.063 -7.098 -4.141 1.00 97.81 171 HIS A C 1
ATOM 1406 O O . HIS A 1 171 ? 10.167 -6.961 -3.617 1.00 97.81 171 HIS A O 1
ATOM 1412 N N . ILE A 1 172 ? 7.931 -7.028 -3.437 1.00 97.94 172 ILE A N 1
ATOM 1413 C CA . ILE A 1 172 ? 7.871 -6.763 -2.001 1.00 97.94 172 ILE A CA 1
ATOM 1414 C C . ILE A 1 172 ? 7.115 -7.902 -1.328 1.00 97.94 172 ILE A C 1
ATOM 1416 O O . ILE A 1 172 ? 5.936 -8.110 -1.597 1.00 97.94 172 ILE A O 1
ATOM 1420 N N . THR A 1 173 ? 7.768 -8.609 -0.418 1.00 95.31 173 THR A N 1
ATOM 1421 C CA . THR A 1 173 ? 7.160 -9.646 0.425 1.00 95.31 173 THR A CA 1
ATOM 1422 C C . THR A 1 173 ? 7.154 -9.192 1.878 1.00 95.31 173 THR A C 1
ATOM 1424 O O . THR A 1 173 ? 7.949 -8.333 2.268 1.00 95.31 173 THR A O 1
ATOM 1427 N N . VAL A 1 174 ? 6.269 -9.762 2.691 1.00 95.69 174 VAL A N 1
ATOM 1428 C CA . VAL A 1 174 ? 6.254 -9.521 4.139 1.00 95.69 174 VAL A CA 1
ATOM 1429 C C . VAL A 1 174 ? 6.991 -10.667 4.822 1.00 95.69 174 VAL A C 1
ATOM 1431 O O . VAL A 1 174 ? 6.669 -11.831 4.599 1.00 95.69 174 VAL A O 1
ATOM 1434 N N . SER A 1 175 ? 8.005 -10.356 5.628 1.00 94.31 175 SER A N 1
ATOM 1435 C CA . SER A 1 175 ? 8.656 -11.353 6.469 1.00 94.31 175 SER A CA 1
ATOM 1436 C C . SER A 1 175 ? 7.731 -11.743 7.616 1.00 94.31 175 SER A C 1
ATOM 1438 O O . SER A 1 175 ? 7.141 -10.898 8.293 1.00 94.31 175 SER A O 1
ATOM 1440 N N . VAL A 1 176 ? 7.606 -13.050 7.815 1.00 89.38 176 VAL A N 1
ATOM 1441 C CA . VAL A 1 176 ? 6.833 -13.648 8.901 1.00 89.38 176 VAL A CA 1
ATOM 1442 C C . VAL A 1 176 ? 7.837 -14.192 9.906 1.00 89.38 176 VAL A C 1
ATOM 1444 O O . VAL A 1 176 ? 8.718 -14.969 9.536 1.00 89.38 176 VAL A O 1
ATOM 1447 N N . LYS A 1 177 ? 7.749 -13.748 11.160 1.00 89.69 177 LYS A N 1
ATOM 1448 C CA . LYS A 1 177 ? 8.612 -14.251 12.232 1.00 89.69 177 LYS A CA 1
ATOM 1449 C C . LYS A 1 177 ? 8.004 -15.507 12.849 1.00 89.69 177 LYS A C 1
ATOM 1451 O O . LYS A 1 177 ? 6.811 -15.766 12.725 1.00 89.69 177 LYS A O 1
ATOM 1456 N N . GLU A 1 178 ? 8.819 -16.257 13.578 1.00 91.25 178 GLU A N 1
ATOM 1457 C CA . GLU A 1 178 ? 8.385 -17.483 14.256 1.00 91.25 178 GLU A CA 1
ATOM 1458 C C . GLU A 1 178 ? 7.203 -17.251 15.210 1.00 91.25 178 GLU A C 1
ATOM 1460 O O . GLU A 1 178 ? 6.251 -18.026 15.210 1.00 91.25 178 GLU A O 1
ATOM 1465 N N . LEU A 1 179 ? 7.196 -16.130 15.942 1.00 89.94 179 LEU A N 1
ATOM 1466 C CA . LEU A 1 179 ? 6.060 -15.748 16.783 1.00 89.94 179 LEU A CA 1
ATOM 1467 C C . LEU A 1 179 ? 4.770 -15.550 15.969 1.00 89.94 179 LEU A C 1
ATOM 1469 O O . LEU A 1 179 ? 3.705 -15.963 16.418 1.00 89.94 179 LEU A O 1
ATOM 1473 N N . ASP A 1 180 ? 4.851 -14.940 14.781 1.00 90.06 180 ASP A N 1
ATOM 1474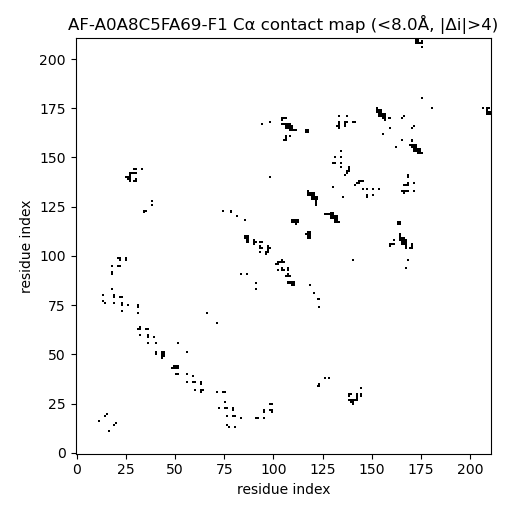 C CA . ASP A 1 180 ? 3.679 -14.739 13.921 1.00 90.06 180 ASP A CA 1
ATOM 1475 C C . ASP A 1 180 ? 3.120 -16.102 13.453 1.00 90.06 180 ASP A C 1
ATOM 1477 O O . ASP A 1 180 ? 1.905 -16.307 13.473 1.00 90.06 180 ASP A O 1
ATOM 1481 N N . LEU A 1 181 ? 3.997 -17.056 13.098 1.00 89.94 181 LEU A N 1
ATOM 1482 C CA . LEU A 1 181 ? 3.612 -18.432 12.741 1.00 89.94 181 LEU A CA 1
ATOM 1483 C C . LEU A 1 181 ? 2.963 -19.158 13.922 1.00 89.94 181 LEU A C 1
ATOM 1485 O O . LEU A 1 181 ? 1.890 -19.741 13.773 1.00 89.94 181 LEU A O 1
ATOM 1489 N N . PHE A 1 182 ? 3.584 -19.094 15.101 1.00 93.06 182 PHE A N 1
ATOM 1490 C CA . PHE A 1 182 ? 3.042 -19.691 16.318 1.00 93.06 182 PHE A CA 1
ATOM 1491 C C . PHE A 1 182 ? 1.640 -19.159 16.628 1.00 93.06 182 PHE A C 1
ATOM 1493 O O . PHE A 1 182 ? 0.726 -19.943 16.872 1.00 93.06 182 PHE A O 1
ATOM 1500 N N . LEU A 1 183 ? 1.445 -17.837 16.572 1.00 91.75 183 LEU A N 1
ATOM 1501 C CA . LEU A 1 183 ? 0.142 -17.217 16.811 1.00 91.75 183 LEU A CA 1
ATOM 1502 C C . LEU A 1 183 ? -0.899 -17.651 15.772 1.00 91.75 183 LEU A C 1
ATOM 1504 O O . LEU A 1 183 ? -2.044 -17.906 16.144 1.00 91.75 183 LEU A O 1
ATOM 1508 N N . ALA A 1 184 ? -0.517 -17.772 14.496 1.00 89.12 184 ALA A N 1
ATOM 1509 C CA . ALA A 1 184 ? -1.413 -18.257 13.449 1.00 89.12 184 ALA A CA 1
ATOM 1510 C C . ALA A 1 184 ? -1.898 -19.689 13.737 1.00 89.12 184 ALA A C 1
ATOM 1512 O O . ALA A 1 184 ? -3.105 -19.939 13.714 1.00 89.12 184 ALA A O 1
ATOM 1513 N N . TYR A 1 185 ? -0.984 -20.599 14.093 1.00 89.56 185 TYR A N 1
ATOM 1514 C CA . TYR A 1 185 ? -1.335 -21.972 14.464 1.00 89.56 185 TYR A CA 1
ATOM 1515 C C . TYR A 1 185 ? -2.148 -22.043 15.756 1.00 89.56 185 TYR A C 1
ATOM 1517 O O . TYR A 1 185 ? -3.140 -22.765 15.810 1.00 89.56 185 TYR A O 1
ATOM 1525 N N . TYR A 1 186 ? -1.780 -21.268 16.779 1.00 89.81 186 TYR A N 1
ATOM 1526 C CA . TYR A 1 186 ? -2.501 -21.229 18.049 1.00 89.81 186 TYR A CA 1
ATOM 1527 C C . TYR A 1 186 ? -3.951 -20.767 17.862 1.00 89.81 186 TYR A C 1
ATOM 1529 O O . TYR A 1 186 ? -4.873 -21.406 18.360 1.00 89.81 186 TYR A O 1
ATOM 1537 N N . VAL A 1 187 ? -4.182 -19.688 17.107 1.00 87.94 187 VAL A N 1
ATOM 1538 C CA . VAL A 1 187 ? -5.540 -19.195 16.820 1.00 87.94 187 VAL A CA 1
ATOM 1539 C C . VAL A 1 187 ? -6.328 -20.201 15.977 1.00 87.94 187 VAL A C 1
ATOM 1541 O O . VAL A 1 187 ? -7.511 -20.416 16.238 1.00 87.94 187 VAL A O 1
ATOM 1544 N N . GLN A 1 188 ? -5.691 -20.847 14.996 1.00 79.88 188 GLN A N 1
ATOM 1545 C CA . GLN A 1 188 ? -6.331 -21.886 14.186 1.00 79.88 188 GLN A CA 1
ATOM 1546 C C . GLN A 1 188 ? -6.742 -23.104 15.028 1.00 79.88 188 GLN A C 1
ATOM 1548 O O . GLN A 1 188 ? -7.825 -23.651 14.825 1.00 79.88 188 GLN A O 1
ATOM 1553 N N . ASP A 1 189 ? -5.902 -23.513 15.979 1.00 75.94 189 ASP A N 1
ATOM 1554 C CA . ASP A 1 189 ? -6.180 -24.603 16.913 1.00 75.94 189 ASP A CA 1
ATOM 1555 C C . ASP A 1 189 ? -7.325 -24.242 17.873 1.00 75.94 189 ASP A C 1
ATOM 1557 O O . ASP A 1 189 ? -8.261 -25.019 18.033 1.00 75.94 189 ASP A O 1
ATOM 1561 N N . GLN A 1 190 ? -7.349 -23.017 18.410 1.00 72.19 190 GLN A N 1
ATOM 1562 C CA . GLN A 1 190 ? -8.480 -22.513 19.207 1.00 72.19 190 GLN A CA 1
ATOM 1563 C C . GLN A 1 190 ? -9.792 -22.470 18.401 1.00 72.19 190 GLN A C 1
ATOM 1565 O O . GLN A 1 190 ? -10.856 -22.764 18.937 1.00 72.19 190 GLN A O 1
ATOM 1570 N N . GLY A 1 191 ? -9.727 -22.169 17.099 1.00 60.00 191 GLY A N 1
ATOM 1571 C CA . GLY A 1 191 ? -10.876 -22.249 16.191 1.00 60.00 191 GLY A CA 1
ATOM 1572 C C . GLY A 1 191 ? -11.318 -23.680 15.845 1.00 60.00 191 GLY A C 1
ATOM 1573 O O . GLY A 1 191 ? -12.455 -23.872 15.421 1.00 60.00 191 GLY A O 1
ATOM 1574 N N . ARG A 1 192 ? -10.446 -24.685 16.029 1.00 57.47 192 ARG A N 1
ATOM 1575 C CA . ARG A 1 192 ? -10.733 -26.120 15.820 1.00 57.47 192 ARG A CA 1
ATOM 1576 C C . ARG A 1 192 ? -11.085 -26.864 17.110 1.00 57.47 192 ARG A C 1
ATOM 1578 O O . ARG A 1 192 ? -11.651 -27.953 17.030 1.00 57.47 192 ARG A O 1
ATOM 1585 N N . LYS A 1 193 ? -10.796 -26.302 18.287 1.00 49.03 193 LYS A N 1
ATOM 1586 C CA . LYS A 1 193 ? -11.039 -26.911 19.605 1.00 49.03 193 LYS A CA 1
ATOM 1587 C C . LYS A 1 193 ? -12.500 -26.823 20.060 1.00 49.03 193 LYS A C 1
ATOM 1589 O O . LYS A 1 193 ? -12.820 -26.317 21.128 1.00 49.03 193 LYS A O 1
ATOM 1594 N N . GLY A 1 194 ? -13.360 -27.452 19.261 1.00 49.66 194 GLY A N 1
ATOM 1595 C CA . GLY A 1 194 ? -14.522 -28.208 19.734 1.00 49.66 194 GLY A CA 1
ATOM 1596 C C . GLY A 1 194 ? -14.193 -29.686 20.029 1.00 49.66 194 GLY A C 1
ATOM 1597 O O . GLY A 1 194 ? -15.096 -30.512 20.027 1.00 49.66 194 GLY A O 1
ATOM 1598 N N . GLY A 1 195 ? -12.921 -30.052 20.249 1.00 41.03 195 GLY A N 1
ATOM 1599 C CA . GLY A 1 195 ? -12.500 -31.417 20.604 1.00 41.03 195 GLY A CA 1
ATOM 1600 C C . GLY A 1 195 ? -11.141 -31.445 21.328 1.00 41.03 195 GLY A C 1
ATOM 1601 O O . GLY A 1 195 ? -10.328 -30.544 21.100 1.00 41.03 195 GLY A O 1
ATOM 1602 N N . PRO A 1 196 ? -10.885 -32.413 22.233 1.00 49.81 196 PRO A N 1
ATOM 1603 C CA . PRO A 1 196 ? -9.777 -32.331 23.176 1.00 49.81 196 PRO A CA 1
ATOM 1604 C C . PRO A 1 196 ? -8.443 -32.789 22.571 1.00 49.81 196 PRO A C 1
ATOM 1606 O O . PRO A 1 196 ? -8.364 -33.811 21.901 1.00 49.81 196 PRO A O 1
ATOM 1609 N N . ASN A 1 197 ? -7.395 -32.036 22.915 1.00 54.97 197 ASN A N 1
ATOM 1610 C CA . ASN A 1 197 ? -5.977 -32.407 22.914 1.00 54.97 197 ASN A CA 1
ATOM 1611 C C . ASN A 1 197 ? -5.360 -32.953 21.616 1.00 54.97 197 ASN A C 1
ATOM 1613 O O . ASN A 1 197 ? -5.256 -34.157 21.413 1.00 54.97 197 ASN A O 1
ATOM 1617 N N . HIS A 1 198 ? -4.743 -32.054 20.844 1.00 46.62 198 HIS A N 1
ATOM 1618 C CA . HIS A 1 198 ? -3.510 -32.386 20.129 1.00 46.62 198 HIS A CA 1
ATOM 1619 C C . HIS A 1 198 ? -2.644 -31.128 19.965 1.00 46.62 198 HIS A C 1
ATOM 1621 O O . HIS A 1 198 ? -3.049 -30.178 19.305 1.00 46.62 198 HIS A O 1
ATOM 1627 N N . ILE A 1 199 ? -1.459 -31.101 20.578 1.00 53.44 199 ILE A N 1
ATOM 1628 C CA . ILE A 1 199 ? -0.396 -30.156 20.204 1.00 53.44 199 ILE A CA 1
ATOM 1629 C C . ILE A 1 199 ? 0.409 -30.895 19.130 1.00 53.44 199 ILE A C 1
ATOM 1631 O O . ILE A 1 199 ? 1.005 -31.923 19.457 1.00 53.44 199 ILE A O 1
ATOM 1635 N N . PRO A 1 200 ? 0.383 -30.491 17.848 1.00 48.09 200 PRO A N 1
ATOM 1636 C CA . PRO A 1 200 ? 1.217 -31.152 16.857 1.00 48.09 200 PRO A CA 1
ATOM 1637 C C . PRO A 1 200 ? 2.698 -30.858 17.158 1.00 48.09 200 PRO A C 1
ATOM 1639 O O . PRO A 1 200 ? 3.023 -29.751 17.597 1.00 48.09 200 PRO A O 1
ATOM 1642 N N . PRO A 1 201 ? 3.605 -31.828 16.948 1.00 44.88 201 PRO A N 1
ATOM 1643 C CA . PRO A 1 201 ? 5.033 -31.589 17.082 1.00 44.88 201 PRO A CA 1
ATOM 1644 C C . PRO A 1 201 ? 5.463 -30.529 16.064 1.00 44.88 201 PRO A C 1
ATOM 1646 O O . PRO A 1 201 ? 5.016 -30.544 14.917 1.00 44.88 201 PRO A O 1
ATOM 1649 N N . PHE A 1 202 ? 6.325 -29.606 16.495 1.00 47.78 202 PHE A N 1
ATOM 1650 C CA . PHE A 1 202 ? 6.976 -28.618 15.638 1.00 47.78 202 PHE A CA 1
ATOM 1651 C C . PHE A 1 202 ? 7.830 -29.336 14.584 1.00 47.78 202 PHE A C 1
ATOM 1653 O O . PHE A 1 202 ? 9.024 -29.556 14.769 1.00 47.78 202 PHE A O 1
ATOM 1660 N N . THR A 1 203 ? 7.223 -29.721 13.466 1.00 42.91 203 THR A N 1
ATOM 1661 C CA . THR A 1 203 ? 7.963 -30.036 12.248 1.00 42.91 203 THR A CA 1
ATOM 1662 C C . THR A 1 203 ? 8.376 -28.725 11.604 1.00 42.91 203 THR A C 1
ATOM 1664 O O . THR A 1 203 ? 7.537 -27.890 11.268 1.00 42.91 203 THR A O 1
ATOM 1667 N N . THR A 1 204 ? 9.685 -28.555 11.460 1.00 46.38 204 THR A N 1
ATOM 1668 C CA . THR A 1 204 ? 10.377 -27.480 10.754 1.00 46.38 204 THR A CA 1
ATOM 1669 C C . THR A 1 204 ? 9.839 -27.365 9.327 1.00 46.38 204 THR A C 1
ATOM 1671 O O . THR A 1 204 ? 10.255 -28.087 8.425 1.00 46.38 204 THR A O 1
ATOM 1674 N N . ILE A 1 205 ? 8.888 -26.457 9.112 1.00 46.72 205 ILE A N 1
ATOM 1675 C CA . ILE A 1 205 ? 8.513 -26.005 7.771 1.00 46.72 205 ILE A CA 1
ATOM 1676 C C . ILE A 1 205 ? 9.459 -24.847 7.443 1.00 46.72 205 ILE A C 1
ATOM 1678 O O . ILE A 1 205 ? 9.577 -23.928 8.261 1.00 46.72 205 ILE A O 1
ATOM 1682 N N . PRO A 1 206 ? 10.165 -24.863 6.298 1.00 38.97 206 PRO A N 1
ATOM 1683 C CA . PRO A 1 206 ? 11.044 -23.764 5.943 1.00 38.97 206 PRO A CA 1
ATOM 1684 C C . PRO A 1 206 ? 10.214 -22.481 5.871 1.00 38.97 206 PRO A C 1
ATOM 1686 O O . PRO A 1 206 ? 9.151 -22.441 5.250 1.00 38.97 206 PRO A O 1
ATOM 1689 N N . ALA A 1 207 ? 10.695 -21.441 6.552 1.00 45.66 207 ALA A N 1
ATOM 1690 C CA . ALA A 1 207 ? 10.126 -20.101 6.552 1.00 45.66 207 ALA A CA 1
ATOM 1691 C C . ALA A 1 207 ? 10.276 -19.473 5.157 1.00 45.66 207 ALA A C 1
ATOM 1693 O O . ALA A 1 207 ? 11.097 -18.587 4.935 1.00 45.66 207 ALA A O 1
ATOM 1694 N N . THR A 1 208 ? 9.532 -19.970 4.175 1.00 46.50 208 THR A N 1
ATOM 1695 C CA . THR A 1 208 ? 9.573 -19.470 2.806 1.00 46.50 208 THR A CA 1
ATOM 1696 C C . THR A 1 208 ? 8.238 -18.810 2.503 1.00 46.50 208 THR A C 1
ATOM 1698 O O . THR A 1 208 ? 7.241 -19.470 2.246 1.00 46.50 208 THR A O 1
ATOM 1701 N N . GLN A 1 209 ? 8.256 -17.479 2.615 1.00 45.12 209 GLN A N 1
ATOM 1702 C CA . GLN A 1 209 ? 7.356 -16.522 1.966 1.00 45.12 209 GLN A CA 1
ATOM 1703 C C . GLN A 1 209 ? 5.881 -16.938 1.871 1.00 45.12 209 GLN A C 1
ATOM 1705 O O . GLN A 1 209 ? 5.421 -17.465 0.861 1.00 45.12 209 GLN A O 1
ATOM 1710 N N . ILE A 1 210 ? 5.097 -16.562 2.882 1.00 46.50 210 ILE A N 1
ATOM 1711 C CA . ILE A 1 210 ? 3.655 -16.401 2.693 1.00 46.50 210 ILE A CA 1
ATOM 1712 C C . ILE A 1 210 ? 3.438 -15.048 1.974 1.00 46.50 210 ILE A C 1
ATOM 1714 O O . ILE A 1 210 ? 3.472 -13.998 2.614 1.00 46.50 210 ILE A O 1
ATOM 1718 N N . LEU A 1 211 ? 3.225 -15.121 0.647 1.00 42.88 211 LEU A N 1
ATOM 1719 C CA . LEU A 1 211 ? 2.809 -14.083 -0.338 1.00 42.88 211 LEU A CA 1
ATOM 1720 C C . LEU A 1 211 ? 3.809 -13.001 -0.818 1.00 42.88 211 LEU A C 1
ATOM 1722 O O . LEU A 1 211 ? 4.083 -11.990 -0.127 1.00 42.88 211 LEU A O 1
#

Sequence (211 aa):
LLFSLSPFCLPLSPFFHPFIEALLPHVRAIAYTWFNLQARKRKYFKKHEKRMSKDEERAVKDELLGEKAEVKQKWASRLLAKLRKDIRQEYREDFVLSVTGKKHPCCVLSNPDQKGKIRRIDCLRQADKVWRLDLVMVILFKGIPLESTDGERLVKSPHCTNPALCVQPHHITVSVKELDLFLAYYVQDQGRKGGPNHIPPFTTIPATQIL

Organism: Gadus morhua (NCBI:txid8049)

Foldseek 3Di:
DDDDDDPDDDPPDLQDDPLLVLCLVQFDPLLQLLLVLVLVQVVCCVVPVDGDDPVRSVVSSVVSVPDDPVVSSVLSSVQSSVLCVQWDVVCSVVLSCCLNVNDPDDFTFTDADPVRAQDWADSDPPRPDTARLLVSLCCTRVVDNDDSPQPVQWDFAPRHPCVRGGNRNVRIFGQADPVNVVVVVVVVVVVVPPDDDDDDPPDDDDRPTPD

Nearest PDB structures (foldseek):
  7qqd-assembly2_B  TM=9.691E-01  e=4.849E-24  Homo sapiens
  8h1j-assembly1_A  TM=4.565E-01  e=9.008E+00  Deinococcus radiodurans R1 = ATCC 13939 = DSM 20539
  8bqs-assembly1_Ds  TM=2.664E-01  e=2.446E+00  Tetrahymena thermophila SB210

Secondary structure (DSSP, 8-state):
-------------TT--HHHHHHGGGS-THHHHHHHHHHHHHHHHHHHSSPPPHHHHHHHHHHHHHS-HHHHHHHHHHHHHHHHHHB-GGGHHHHHHHHTTSS-----BBPB-TTSSBPEE-SSTT-S--EEHHHHHIIIII-----TTGGGGEEE-TT-S-TTTB--GGGEEE---HHHHHHHHHHHHHHH-SS----------------

Radius of gyration: 20.74 Å; Cα contacts (8 Å, |Δi|>4): 231; chains: 1; bounding box: 39×61×69 Å

pLDDT: mean 86.94, std 19.28, range [34.78, 98.56]

Mean predicted aligned error: 8.92 Å

Solvent-accessible surface area (backbone atoms only — not comparable to full-atom values): 12794 Å² total; per-residue (Å²): 136,87,81,83,83,74,95,76,83,73,91,66,59,87,82,74,40,71,73,37,63,69,44,57,85,55,49,32,77,57,32,58,40,49,58,51,46,54,52,49,48,51,52,44,25,74,73,68,79,42,77,73,51,75,65,55,51,48,54,54,47,52,54,49,66,70,50,57,66,68,60,52,49,54,50,50,42,55,43,41,56,50,49,56,71,43,32,34,76,88,29,50,61,59,45,51,33,27,75,68,68,76,39,79,81,62,84,21,42,40,44,58,38,102,83,67,37,62,35,66,46,63,83,48,90,94,51,94,60,68,34,50,49,51,60,51,30,34,21,32,63,72,46,49,92,70,61,91,77,51,65,84,37,56,39,66,37,92,86,42,90,48,72,70,36,44,44,34,48,91,38,47,32,51,66,78,52,71,68,58,52,51,50,52,52,51,54,52,48,62,75,60,55,89,61,86,88,81,83,78,78,90,71,89,69,81,92,70,72,78,100

InterPro domains:
  IPR000647 CTF transcription factor/nuclear factor 1 [PTHR11492] (16-191)
  IPR003619 MAD homology 1, Dwarfin-type [PF03165] (73-174)
  IPR003619 MAD homology 1, Dwarfin-type [SM00523] (71-179)
  IPR019548 CTF transcription factor/nuclear factor 1, N-terminal [PF10524] (16-50)
  IPR019739 CTF transcription factor/nuclear factor 1, conserved site [PS00349] (40-51)
  IPR020604 CTF transcription factor/nuclear factor 1, DNA-binding domain [PS51080] (4-198)